Protein AF-A0A438C051-F1 (afdb_monomer_lite)

Sequence (349 aa):
MEGGKSNRKSSAISLQQFISTIAPLIDLEKAHSHSLSNLCNSGSLRNLDTAQKRGSTILNLKCVDAQTGLMGKTLLEFQSTKGDVLPAHKFGTHDVVVLKPNKADLGSPALGQGVVYRLKDSSITVAFDDIPEEGLNSPLRLEKVANEVTYRRMKDALVQLSKGVHKGPAADLIPVLFGERPPTVSKKDVTFTPFNSNLDRSQKDAISKALSSKNVFLLHGPPGTGKTTTVVEIILQEVKRGAKILACAASNIAVDNIVERLVPYRVKLVRLGHPARLLPQVLESALDAQVLRGDNTGLANDIRKEMKWIIIECYNNSIQSHLFGKHFTYQGLIYEPYVLRDVILELNS

pLDDT: mean 75.98, std 21.4, range [21.12, 96.56]

Secondary structure (DSSP, 8-state):
---------PPPPPHHHHHHHHHHHHHHHHHHHHHHHHTTTSSSTHHHHHHHHHTSEEEEEEEEEEEEEETTEEEEEEEESSSSSPPS----TT-EEEEEETT--TTSPPSEEEEEEEE-SSEEEEEESS--SSSTTS-EEEEE---HHHHHHHHHHHHHHHT---SSTHHHHHHHHTTSS---B-SS------S-TT--HHHHHHHHHHHHBSS-------TTS-HHHHHHHHHHHHHHTT---EEEESSHHHHHHHHHHHGGGT----B-S-GGGS-GGGGGGBHHHHHTTSS-HHHHHHHHHHHHHHHHHHHHHTTTTTS--------------------EEEE--

Radius of gyration: 25.51 Å; chains: 1; bounding box: 46×47×88 Å

Structure (mmCIF, N/CA/C/O backbone):
data_AF-A0A438C051-F1
#
_entry.id   AF-A0A438C051-F1
#
loop_
_atom_site.group_PDB
_atom_site.id
_atom_site.type_symbol
_atom_site.label_atom_id
_atom_site.label_alt_id
_atom_site.label_comp_id
_atom_site.label_asym_id
_atom_site.label_entity_id
_atom_site.label_seq_id
_atom_site.pdbx_PDB_ins_code
_atom_site.Cartn_x
_atom_site.Cartn_y
_atom_site.Cartn_z
_atom_site.occupancy
_atom_site.B_iso_or_equiv
_atom_site.auth_seq_id
_atom_site.auth_comp_id
_atom_site.auth_asym_id
_atom_site.auth_atom_id
_atom_site.pdbx_PDB_model_num
ATOM 1 N N . MET A 1 1 ? 17.683 25.589 44.808 1.00 34.72 1 MET A N 1
ATOM 2 C CA . MET A 1 1 ? 17.915 25.770 43.360 1.00 34.72 1 MET A CA 1
ATOM 3 C C . MET A 1 1 ? 16.922 24.889 42.624 1.00 34.72 1 MET A C 1
ATOM 5 O O . MET A 1 1 ? 17.201 23.728 42.356 1.00 34.72 1 MET A O 1
ATOM 9 N N . GLU A 1 2 ? 15.716 25.410 42.411 1.00 31.89 2 GLU A N 1
ATOM 10 C CA . GLU A 1 2 ? 14.671 24.735 41.644 1.00 31.89 2 GLU A CA 1
ATOM 11 C C . GLU A 1 2 ? 14.971 24.906 40.153 1.00 31.89 2 GLU A C 1
ATOM 13 O O . GLU A 1 2 ? 14.991 26.017 39.625 1.00 31.89 2 GLU A O 1
ATOM 18 N N . GLY A 1 3 ? 15.260 23.794 39.478 1.00 32.97 3 GLY A N 1
ATOM 19 C CA . GLY A 1 3 ? 15.427 23.755 38.032 1.00 32.97 3 GLY A CA 1
ATOM 20 C C . GLY A 1 3 ? 14.073 23.897 37.347 1.00 32.97 3 GLY A C 1
ATOM 21 O O . GLY A 1 3 ? 13.367 22.909 37.147 1.00 32.97 3 GLY A O 1
ATOM 22 N N . GLY A 1 4 ? 13.717 25.129 36.983 1.00 32.22 4 GLY A N 1
ATOM 23 C CA . GLY A 1 4 ? 12.565 25.424 36.142 1.00 32.22 4 GLY A CA 1
ATOM 24 C C . GLY A 1 4 ? 12.681 24.703 34.799 1.00 32.22 4 GLY A C 1
ATOM 25 O O . GLY A 1 4 ? 13.464 25.089 33.932 1.00 32.22 4 GLY A O 1
ATOM 26 N N . LYS A 1 5 ? 11.876 23.653 34.605 1.00 40.31 5 LYS A N 1
ATOM 27 C CA . LYS 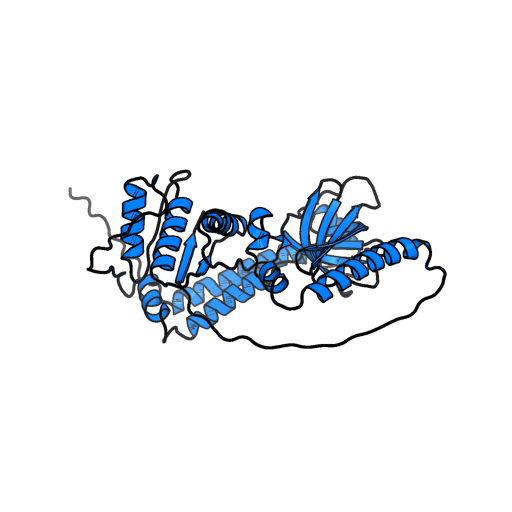A 1 5 ? 11.627 23.089 33.277 1.00 40.31 5 LYS A CA 1
ATOM 28 C C . LYS A 1 5 ? 10.883 24.144 32.464 1.00 40.31 5 LYS A C 1
ATOM 30 O O . LYS A 1 5 ? 9.683 24.342 32.638 1.00 40.31 5 LYS A O 1
ATOM 35 N N . SER A 1 6 ? 11.614 24.829 31.588 1.00 36.25 6 SER A N 1
ATOM 36 C CA . SER A 1 6 ? 11.059 25.662 30.524 1.00 36.25 6 SER A CA 1
ATOM 37 C C . SER A 1 6 ? 10.131 24.797 29.670 1.00 36.25 6 SER A C 1
ATOM 39 O O . SER A 1 6 ? 10.566 24.035 28.807 1.00 36.25 6 SER A O 1
ATOM 41 N N . ASN A 1 7 ? 8.835 24.872 29.958 1.00 40.25 7 ASN A N 1
ATOM 42 C CA . ASN A 1 7 ? 7.794 24.285 29.138 1.00 40.25 7 ASN A CA 1
ATOM 43 C C . ASN A 1 7 ? 7.680 25.169 27.890 1.00 40.25 7 ASN A C 1
ATOM 45 O O . ASN A 1 7 ? 6.898 26.121 27.865 1.00 40.25 7 ASN A O 1
ATOM 49 N N . ARG A 1 8 ? 8.529 24.927 26.880 1.00 42.81 8 ARG A N 1
ATOM 50 C CA . ARG A 1 8 ? 8.360 25.529 25.553 1.00 42.81 8 ARG A CA 1
ATOM 51 C C . ARG A 1 8 ? 7.013 25.046 25.021 1.00 42.81 8 ARG A C 1
ATOM 53 O O . ARG A 1 8 ? 6.928 23.974 24.433 1.00 42.81 8 ARG A O 1
ATOM 60 N N . LYS A 1 9 ? 5.955 25.830 25.242 1.00 45.97 9 LYS A N 1
ATOM 61 C CA . LYS A 1 9 ? 4.715 25.725 24.474 1.00 45.97 9 LYS A CA 1
ATOM 62 C C . LYS A 1 9 ? 5.109 25.960 23.018 1.00 45.97 9 LYS A C 1
ATOM 64 O O . LYS A 1 9 ? 5.273 27.108 22.617 1.00 45.97 9 LYS A O 1
ATOM 69 N N . SER A 1 10 ? 5.334 24.898 22.244 1.00 53.09 10 SER A N 1
ATOM 70 C CA . SER A 1 10 ? 5.363 25.041 20.793 1.00 53.09 10 SER A CA 1
ATOM 71 C C . SER A 1 10 ? 4.003 25.604 20.408 1.00 53.09 10 SER A C 1
ATOM 73 O O . SER A 1 10 ? 2.979 24.983 20.697 1.00 53.09 10 SER A O 1
ATOM 75 N N . SER A 1 11 ? 3.981 26.804 19.840 1.00 60.81 11 SER A N 1
ATOM 76 C CA . SER A 1 11 ? 2.777 27.365 19.237 1.00 60.81 11 SER A CA 1
ATOM 77 C C . SER A 1 11 ? 2.197 26.322 18.282 1.00 60.81 11 SER A C 1
ATOM 79 O O . SER A 1 11 ? 2.905 25.875 17.377 1.00 60.81 11 SER A O 1
ATOM 81 N N . ALA A 1 12 ? 0.957 25.896 18.521 1.00 73.25 12 ALA A N 1
ATOM 82 C CA . ALA A 1 12 ? 0.248 24.988 17.632 1.00 73.25 12 ALA A CA 1
ATOM 83 C C . ALA A 1 12 ? 0.282 25.556 16.204 1.00 73.25 12 ALA A C 1
ATOM 85 O O . ALA A 1 12 ? -0.088 26.711 15.986 1.00 73.25 12 ALA A O 1
ATOM 86 N N . ILE A 1 13 ? 0.796 24.775 15.250 1.00 85.00 13 ILE A N 1
ATOM 87 C CA . ILE A 1 13 ? 0.805 25.169 13.842 1.00 85.00 13 ILE A CA 1
ATOM 88 C C . ILE A 1 13 ? -0.642 25.185 13.351 1.00 85.00 13 ILE A C 1
ATOM 90 O O . ILE A 1 13 ? -1.369 24.213 13.540 1.00 85.00 13 ILE A O 1
ATOM 94 N N . SER A 1 14 ? -1.080 26.286 12.743 1.00 87.88 14 SER A N 1
ATOM 95 C CA . SER A 1 14 ? -2.421 26.318 12.156 1.00 87.88 14 SER A CA 1
ATOM 96 C C . SER A 1 14 ? -2.481 25.411 10.929 1.00 87.88 14 SER A C 1
ATOM 98 O O . SER A 1 14 ? -1.473 25.186 10.252 1.00 87.88 14 SER A O 1
ATOM 100 N N . LEU A 1 15 ? -3.679 24.940 10.583 1.00 86.31 15 LEU A N 1
ATOM 101 C CA . LEU A 1 15 ? -3.868 24.121 9.389 1.00 86.31 15 LEU A CA 1
ATOM 102 C C . LEU A 1 15 ? -3.351 24.815 8.111 1.00 86.31 15 LEU A C 1
ATOM 104 O O . LEU A 1 15 ? -2.688 24.201 7.278 1.00 86.31 15 LEU A O 1
ATOM 108 N N . GLN A 1 16 ? -3.616 26.117 7.983 1.00 87.50 16 GLN A N 1
ATOM 109 C CA . GLN A 1 16 ? -3.143 26.948 6.871 1.00 87.50 16 GLN A CA 1
ATOM 110 C C . GLN A 1 16 ? -1.609 26.991 6.809 1.00 87.50 16 GLN A C 1
ATOM 112 O O . GLN A 1 16 ? -1.029 26.823 5.737 1.00 87.50 16 GLN A O 1
ATOM 117 N N . GLN A 1 17 ? -0.953 27.163 7.960 1.00 90.44 17 GLN A N 1
ATOM 118 C CA . GLN A 1 17 ? 0.506 27.209 8.051 1.00 90.44 17 GLN A CA 1
ATOM 119 C C . GLN A 1 17 ? 1.142 25.844 7.756 1.00 90.44 17 GLN A C 1
ATOM 121 O O . GLN A 1 17 ? 2.199 25.772 7.130 1.00 90.44 17 GLN A O 1
ATOM 126 N N . PHE A 1 18 ? 0.495 24.751 8.159 1.00 91.88 18 PHE A N 1
ATOM 127 C CA . PHE A 1 18 ? 0.931 23.404 7.803 1.00 91.88 18 PHE A CA 1
ATOM 128 C C . PHE A 1 18 ? 0.886 23.190 6.288 1.00 91.88 18 PHE A C 1
ATOM 130 O O . PHE A 1 18 ? 1.882 22.784 5.697 1.00 91.88 18 PHE A O 1
ATOM 137 N N . ILE A 1 19 ? -0.229 23.531 5.637 1.00 90.38 19 ILE A N 1
ATOM 138 C CA . ILE A 1 19 ? -0.383 23.362 4.185 1.00 90.38 19 ILE A CA 1
ATOM 139 C C . ILE A 1 19 ? 0.641 24.208 3.418 1.00 90.38 19 ILE A C 1
ATOM 141 O O . ILE A 1 19 ? 1.283 23.690 2.503 1.00 90.38 19 ILE A O 1
ATOM 145 N N . SER A 1 20 ? 0.837 25.475 3.803 1.00 91.88 20 SER A N 1
ATOM 146 C CA . SER A 1 20 ? 1.807 26.362 3.145 1.00 91.88 20 SER A CA 1
ATOM 147 C C . SER A 1 20 ? 3.257 25.905 3.318 1.00 91.88 20 SER A C 1
ATOM 149 O O . SER A 1 20 ? 4.087 26.189 2.459 1.00 91.88 20 SER A O 1
ATOM 151 N N . THR A 1 21 ? 3.553 25.157 4.385 1.00 93.50 21 THR A N 1
ATOM 152 C CA . THR A 1 21 ? 4.878 24.576 4.634 1.00 93.50 21 THR A CA 1
ATOM 153 C C . THR A 1 21 ? 5.072 23.256 3.885 1.00 93.50 21 THR A C 1
ATOM 155 O O . THR A 1 21 ? 6.112 23.050 3.270 1.00 93.50 21 THR A O 1
ATOM 158 N N . ILE A 1 22 ? 4.088 22.350 3.903 1.00 94.38 22 ILE A N 1
ATOM 159 C CA . ILE A 1 22 ? 4.241 20.998 3.342 1.00 94.38 22 ILE A CA 1
ATOM 160 C C . ILE A 1 22 ? 4.105 20.972 1.815 1.00 94.38 22 ILE A C 1
ATOM 162 O O . ILE A 1 22 ? 4.835 20.232 1.155 1.00 94.38 22 ILE A O 1
ATOM 166 N N . ALA A 1 23 ? 3.217 21.778 1.226 1.00 92.31 23 ALA A N 1
ATOM 167 C CA . ALA A 1 23 ? 3.030 21.810 -0.226 1.00 92.31 23 ALA A CA 1
ATOM 168 C C . ALA A 1 23 ? 4.333 22.062 -1.023 1.00 92.31 23 ALA A C 1
ATOM 170 O O . ALA A 1 23 ? 4.615 21.270 -1.927 1.00 92.31 23 ALA A O 1
ATOM 171 N N . PRO A 1 24 ? 5.165 23.078 -0.699 1.00 94.00 24 PRO A N 1
ATOM 172 C CA . PRO A 1 24 ? 6.426 23.290 -1.409 1.00 94.00 24 PRO A CA 1
ATOM 173 C C . PRO A 1 24 ? 7.455 22.185 -1.137 1.00 94.00 24 PRO A C 1
ATOM 175 O O . PRO A 1 24 ? 8.246 21.870 -2.020 1.00 94.00 24 PRO A O 1
ATOM 178 N N . LEU A 1 25 ? 7.438 21.546 0.039 1.00 94.94 25 LEU A N 1
ATOM 179 C CA . LEU A 1 25 ? 8.331 20.415 0.329 1.00 94.94 25 LEU A CA 1
ATOM 180 C C . LEU A 1 25 ? 8.012 19.202 -0.554 1.00 94.94 25 LEU A C 1
ATOM 182 O O . LEU A 1 25 ? 8.924 18.561 -1.068 1.00 94.94 25 LEU A O 1
ATOM 186 N N . ILE A 1 26 ? 6.726 18.931 -0.799 1.00 92.00 26 ILE A N 1
ATOM 187 C CA . ILE A 1 26 ? 6.292 17.901 -1.754 1.00 92.00 26 ILE A CA 1
ATOM 188 C C . ILE A 1 26 ? 6.788 18.233 -3.166 1.00 92.00 26 ILE A C 1
ATOM 190 O O . ILE A 1 26 ? 7.198 17.327 -3.890 1.00 92.00 26 ILE A O 1
ATOM 194 N N . ASP A 1 27 ? 6.769 19.508 -3.562 1.00 89.38 27 ASP A N 1
ATOM 195 C CA . ASP A 1 27 ? 7.285 19.940 -4.865 1.00 89.38 27 ASP A CA 1
ATOM 196 C C . ASP A 1 27 ? 8.796 19.790 -4.989 1.00 89.38 27 ASP A C 1
ATOM 198 O O . ASP A 1 27 ? 9.270 19.335 -6.029 1.00 89.38 27 ASP A O 1
ATOM 202 N N . LEU A 1 28 ? 9.546 20.113 -3.936 1.00 90.31 28 LEU A N 1
ATOM 203 C CA . LEU A 1 28 ? 10.990 19.901 -3.903 1.00 90.31 28 LEU A CA 1
ATOM 204 C C . LEU A 1 28 ? 11.333 18.412 -4.007 1.00 90.31 28 LEU A C 1
ATOM 206 O O . LEU A 1 28 ? 12.174 18.039 -4.822 1.00 90.31 28 LEU A O 1
ATOM 210 N N . GLU A 1 29 ? 10.635 17.552 -3.265 1.00 88.69 29 GLU A N 1
ATOM 211 C CA . GLU A 1 29 ? 10.834 16.100 -3.317 1.00 88.69 29 GLU A CA 1
ATOM 212 C C . GLU A 1 29 ? 10.436 15.518 -4.685 1.00 88.69 29 GLU A C 1
ATOM 214 O O . GLU A 1 29 ? 11.134 14.669 -5.251 1.00 88.69 29 GLU A O 1
ATOM 219 N N . LYS A 1 30 ? 9.337 16.020 -5.265 1.00 85.38 30 LYS A N 1
ATOM 220 C CA . LYS A 1 30 ? 8.894 15.671 -6.618 1.00 85.38 30 LYS A CA 1
ATOM 221 C C . LYS A 1 30 ? 9.939 16.089 -7.652 1.00 85.38 30 LYS A C 1
ATOM 223 O O . LYS A 1 30 ? 10.295 15.286 -8.510 1.00 85.38 30 LYS A O 1
ATOM 228 N N . ALA A 1 31 ? 10.439 17.322 -7.586 1.00 82.62 31 ALA A N 1
ATOM 229 C CA . ALA A 1 31 ? 11.464 17.834 -8.490 1.00 82.62 31 ALA A CA 1
ATOM 230 C C . ALA A 1 31 ? 12.780 17.066 -8.338 1.00 82.62 31 ALA A C 1
ATOM 232 O O . ALA A 1 31 ? 13.419 16.756 -9.342 1.00 82.62 31 ALA A O 1
ATOM 233 N N . HIS A 1 32 ? 13.149 16.683 -7.115 1.00 80.31 32 HIS A N 1
ATOM 234 C CA . HIS A 1 32 ? 14.315 15.848 -6.859 1.00 80.31 32 HIS A CA 1
ATOM 235 C C . HIS A 1 32 ? 14.157 14.462 -7.499 1.00 80.31 32 HIS A C 1
ATOM 237 O O . HIS A 1 32 ? 14.993 14.067 -8.315 1.00 80.31 32 HIS A O 1
ATOM 243 N N . SER A 1 33 ? 13.041 13.771 -7.244 1.00 74.00 33 SER A N 1
ATOM 244 C CA . SER A 1 33 ? 12.732 12.467 -7.848 1.00 74.00 33 SER A CA 1
ATOM 245 C C . SER A 1 33 ? 12.639 12.531 -9.371 1.00 74.00 33 SER A C 1
ATOM 247 O O . SER A 1 33 ? 13.148 11.650 -10.068 1.00 74.00 33 SER A O 1
ATOM 249 N N . HIS A 1 34 ? 12.064 13.610 -9.908 1.00 70.81 34 HIS A N 1
ATOM 250 C CA . HIS A 1 34 ? 12.077 13.858 -11.339 1.00 70.81 34 HIS A CA 1
ATOM 251 C C . HIS A 1 34 ? 13.467 14.108 -11.863 1.00 70.81 34 HIS A C 1
ATOM 253 O O . HIS A 1 34 ? 13.780 13.543 -12.893 1.00 70.81 34 HIS A O 1
ATOM 259 N N . SER A 1 35 ? 14.306 14.900 -11.203 1.00 64.94 35 SER A N 1
ATOM 260 C CA . SER A 1 35 ? 15.667 15.150 -11.671 1.00 64.94 35 SER A CA 1
ATOM 261 C C . SER A 1 35 ? 16.477 13.852 -11.706 1.00 64.94 35 SER A C 1
ATOM 263 O O . SER A 1 35 ? 17.113 13.574 -12.715 1.00 64.94 35 SER A O 1
ATOM 265 N N . LEU A 1 36 ? 16.336 12.972 -10.710 1.00 61.53 36 LEU A N 1
ATOM 266 C CA . LEU A 1 36 ? 16.919 11.627 -10.742 1.00 61.53 36 LEU A CA 1
ATOM 267 C C . LEU A 1 36 ? 16.422 10.800 -11.943 1.00 61.53 36 LEU A C 1
ATOM 269 O O . LEU A 1 36 ? 17.213 10.082 -12.557 1.00 61.53 36 LEU A O 1
ATOM 273 N N . SER A 1 37 ? 15.148 10.938 -12.327 1.00 60.25 37 SER A N 1
ATOM 274 C CA . SER A 1 37 ? 14.594 10.279 -13.522 1.00 60.25 37 SER A CA 1
ATOM 275 C C . SER A 1 37 ? 14.918 10.986 -14.857 1.00 60.25 37 SER A C 1
ATOM 277 O O . SER A 1 37 ? 15.164 10.321 -15.855 1.00 60.25 37 SER A O 1
ATOM 279 N N . ASN A 1 38 ? 14.996 12.322 -14.886 1.00 52.84 38 ASN A N 1
ATOM 280 C CA . ASN A 1 38 ? 15.058 13.180 -16.077 1.00 52.84 38 ASN A CA 1
ATOM 281 C C . ASN A 1 38 ? 16.478 13.625 -16.434 1.00 52.84 38 ASN A C 1
ATOM 283 O O . ASN A 1 38 ? 16.734 13.884 -17.606 1.00 52.84 38 ASN A O 1
ATOM 287 N N . LEU A 1 39 ? 17.441 13.615 -15.501 1.00 48.84 39 LEU A N 1
ATOM 288 C CA . LEU A 1 39 ? 18.870 13.648 -15.854 1.00 48.84 39 LEU A CA 1
ATOM 289 C C . LEU A 1 39 ? 19.270 12.443 -16.728 1.00 48.84 39 LEU A C 1
ATOM 291 O O . LEU A 1 39 ? 20.387 12.410 -17.246 1.00 48.84 39 LEU A O 1
ATOM 295 N N . CYS A 1 40 ? 18.386 11.452 -16.886 1.00 44.53 40 CYS A N 1
ATOM 296 C CA . CYS A 1 40 ? 18.514 10.356 -17.842 1.00 44.53 40 CYS A CA 1
ATOM 297 C C . CYS A 1 40 ? 17.851 10.654 -19.206 1.00 44.53 40 CYS A C 1
ATOM 299 O O . CYS A 1 40 ? 18.174 9.978 -20.176 1.00 44.53 40 CYS A O 1
ATOM 301 N N . ASN A 1 41 ? 16.993 11.682 -19.303 1.00 46.84 41 ASN A N 1
ATOM 302 C CA . ASN A 1 41 ? 16.160 11.979 -20.475 1.00 46.84 41 ASN A CA 1
ATOM 303 C C . ASN A 1 41 ? 16.566 13.226 -21.289 1.00 46.84 41 ASN A C 1
ATOM 305 O O . ASN A 1 41 ? 16.010 13.459 -22.361 1.00 46.84 41 ASN A O 1
ATOM 309 N N . SER A 1 42 ? 17.546 14.026 -20.855 1.00 41.47 42 SER A N 1
ATOM 310 C CA . SER A 1 42 ? 17.995 15.205 -21.615 1.00 41.47 42 SER A CA 1
ATOM 311 C C . SER A 1 42 ? 19.229 14.920 -22.494 1.00 41.47 42 SER A C 1
ATOM 313 O O . SER A 1 42 ? 20.358 15.170 -22.074 1.00 41.47 42 SER A O 1
ATOM 315 N N . GLY A 1 43 ? 19.018 14.409 -23.721 1.00 43.09 43 GLY A N 1
ATOM 316 C CA . GLY A 1 43 ? 19.927 14.624 -24.872 1.00 43.09 43 GLY A CA 1
ATOM 317 C C . GLY A 1 43 ? 20.580 13.407 -25.572 1.00 43.09 43 GLY A C 1
ATOM 318 O O . GLY A 1 43 ? 21.626 12.944 -25.152 1.00 43.09 43 GLY A O 1
ATOM 319 N N . SER A 1 44 ? 20.083 13.015 -26.756 1.00 47.41 44 SER A N 1
ATOM 320 C CA . SER A 1 44 ? 20.750 12.132 -27.754 1.00 47.41 44 SER A CA 1
ATOM 321 C C . SER A 1 44 ? 21.031 10.661 -27.359 1.00 47.41 44 SER A C 1
ATOM 323 O O . SER A 1 44 ? 21.149 10.310 -26.193 1.00 47.41 44 SER A O 1
ATOM 325 N N . LEU A 1 45 ? 21.182 9.774 -28.357 1.00 48.19 45 LEU A N 1
ATOM 326 C CA . LEU A 1 45 ? 21.491 8.332 -28.238 1.00 48.19 45 LEU A CA 1
ATOM 327 C C . LEU A 1 45 ? 22.705 8.014 -27.336 1.00 48.19 45 LEU A C 1
ATOM 329 O O . LEU A 1 45 ? 22.744 6.950 -26.723 1.00 48.19 45 LEU A O 1
ATOM 333 N N . ARG A 1 46 ? 23.652 8.953 -27.174 1.00 50.31 46 ARG A N 1
ATOM 334 C CA . ARG A 1 46 ? 24.781 8.854 -26.218 1.00 50.31 46 ARG A CA 1
ATOM 335 C C . ARG A 1 46 ? 24.334 8.795 -24.743 1.00 50.31 46 ARG A C 1
ATOM 337 O O . ARG A 1 46 ? 25.105 8.374 -23.876 1.00 50.31 46 ARG A O 1
ATOM 344 N N . ASN A 1 47 ? 23.086 9.162 -24.449 1.00 61.44 47 ASN A N 1
ATOM 345 C CA . ASN A 1 47 ? 22.520 9.125 -23.105 1.00 61.44 47 ASN A CA 1
ATOM 346 C C . ASN A 1 47 ? 21.913 7.781 -22.709 1.00 61.44 47 ASN A C 1
ATOM 348 O O . ASN A 1 47 ? 21.808 7.541 -21.512 1.00 61.44 47 ASN A O 1
ATOM 352 N N . LEU A 1 48 ? 21.564 6.885 -23.639 1.00 71.19 48 LEU A N 1
ATOM 353 C CA . LEU A 1 48 ? 20.984 5.583 -23.277 1.00 71.19 48 LEU A CA 1
ATOM 354 C C . LEU A 1 48 ? 22.025 4.659 -22.638 1.00 71.19 48 LEU A C 1
ATOM 356 O O . LEU A 1 48 ? 21.760 4.060 -21.599 1.00 71.19 48 LEU A O 1
ATOM 360 N N . ASP A 1 49 ? 23.243 4.612 -23.184 1.00 74.75 49 ASP A N 1
ATOM 361 C CA . ASP A 1 49 ? 24.364 3.906 -22.550 1.00 74.75 49 ASP A CA 1
ATOM 362 C C . ASP A 1 49 ? 24.729 4.527 -21.195 1.00 74.75 49 ASP A C 1
ATOM 364 O O . ASP A 1 49 ? 25.088 3.825 -20.249 1.00 74.75 49 ASP A O 1
ATOM 368 N N . THR A 1 50 ? 24.599 5.851 -21.070 1.00 75.75 50 THR A N 1
ATOM 369 C CA . THR A 1 50 ? 24.820 6.567 -19.806 1.00 75.75 50 THR A CA 1
ATOM 370 C C . THR A 1 50 ? 23.721 6.257 -18.783 1.00 75.75 50 THR A C 1
ATOM 372 O O . THR A 1 50 ? 24.021 6.034 -17.611 1.00 75.75 50 THR A O 1
ATOM 375 N N . ALA A 1 51 ? 22.460 6.181 -19.210 1.00 74.00 51 ALA A N 1
ATOM 376 C CA . ALA A 1 51 ? 21.321 5.788 -18.384 1.00 74.00 51 ALA A CA 1
ATOM 377 C C . ALA A 1 51 ? 21.424 4.319 -17.945 1.00 74.00 51 ALA A C 1
ATOM 379 O O . ALA A 1 51 ? 21.176 4.005 -16.779 1.00 74.00 51 ALA A O 1
ATOM 380 N N . GLN A 1 52 ? 21.911 3.437 -18.824 1.00 82.25 52 GLN A N 1
ATOM 381 C CA . GLN A 1 52 ? 22.226 2.055 -18.470 1.00 82.25 52 GLN A CA 1
ATOM 382 C C . GLN A 1 52 ? 23.361 1.976 -17.446 1.00 82.25 52 GLN A C 1
ATOM 384 O O . GLN A 1 52 ? 23.211 1.305 -16.432 1.00 82.25 52 GLN A O 1
ATOM 389 N N . LYS A 1 53 ? 24.458 2.727 -17.624 1.00 81.25 53 LYS A N 1
ATOM 390 C CA . LYS A 1 53 ? 25.545 2.803 -16.624 1.00 81.25 53 LYS A CA 1
ATOM 391 C C . LYS A 1 53 ? 25.074 3.336 -15.268 1.00 81.25 53 LYS A C 1
ATOM 393 O O . LYS A 1 53 ? 25.617 2.960 -14.234 1.00 81.25 53 LYS A O 1
ATOM 398 N N . ARG A 1 54 ? 24.070 4.216 -15.255 1.00 78.44 54 ARG A N 1
ATOM 399 C CA . ARG A 1 54 ? 23.434 4.722 -14.026 1.00 78.44 54 ARG A CA 1
ATOM 400 C C . ARG A 1 54 ? 22.422 3.742 -13.426 1.00 78.44 54 ARG A C 1
ATOM 402 O O . ARG A 1 54 ? 22.047 3.914 -12.264 1.00 78.44 54 ARG A O 1
ATOM 409 N N . GLY A 1 55 ? 22.005 2.739 -14.197 1.00 82.25 55 GLY A N 1
ATOM 410 C CA . GLY A 1 55 ? 21.089 1.676 -13.808 1.00 82.25 55 GLY A CA 1
ATOM 411 C C . GLY A 1 55 ? 19.603 2.033 -13.878 1.00 82.25 55 GLY A C 1
ATOM 412 O O . GLY A 1 55 ? 18.796 1.311 -13.299 1.00 82.25 55 GLY A O 1
ATOM 413 N N . SER A 1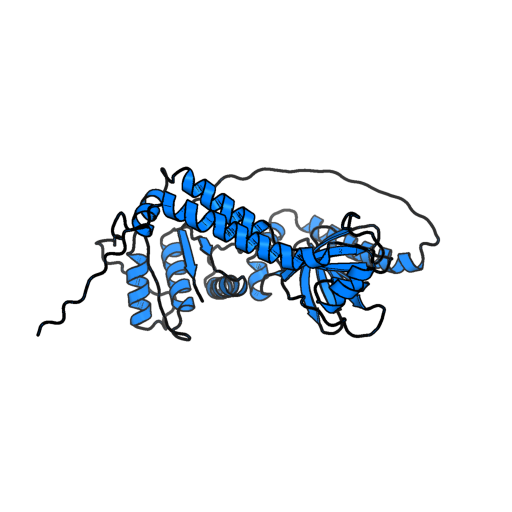 56 ? 19.225 3.129 -14.541 1.00 82.81 56 SER A N 1
ATOM 414 C CA . SER A 1 56 ? 17.822 3.546 -14.728 1.00 82.81 56 SER A CA 1
ATOM 415 C C . SER A 1 56 ? 17.188 2.996 -16.010 1.00 82.81 56 SER A C 1
ATOM 417 O O . SER A 1 56 ? 15.971 3.080 -16.185 1.00 82.81 56 SER A O 1
ATOM 419 N N . THR A 1 57 ? 17.999 2.411 -16.891 1.00 88.38 57 THR A N 1
ATOM 420 C CA . THR A 1 57 ? 17.560 1.808 -18.151 1.00 88.38 57 THR A CA 1
ATOM 421 C C . THR A 1 57 ? 18.249 0.467 -18.357 1.00 88.38 57 THR A C 1
ATOM 423 O O . THR A 1 57 ? 19.432 0.331 -18.059 1.00 88.38 57 THR A O 1
ATOM 426 N N . ILE A 1 58 ? 17.529 -0.514 -18.894 1.00 90.75 58 ILE A N 1
ATOM 427 C CA . ILE A 1 58 ? 18.105 -1.781 -19.353 1.00 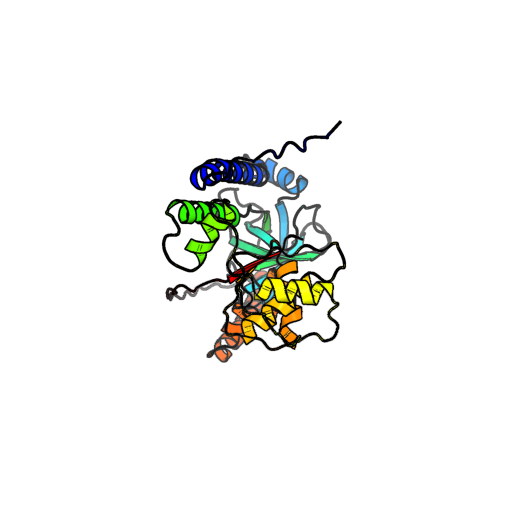90.75 58 ILE A CA 1
ATOM 428 C C . ILE A 1 58 ? 17.845 -1.886 -20.853 1.00 90.75 58 ILE A C 1
ATOM 430 O O . ILE A 1 58 ? 16.691 -1.872 -21.282 1.00 90.75 58 ILE A O 1
ATOM 434 N N . LEU A 1 59 ? 18.918 -1.944 -21.643 1.00 91.12 59 LEU A N 1
ATOM 435 C CA . LEU A 1 59 ? 18.867 -2.011 -23.103 1.00 91.12 59 LEU A CA 1
ATOM 436 C C . LEU A 1 59 ? 19.014 -3.450 -23.597 1.00 91.12 59 LEU A C 1
ATOM 438 O O . LEU A 1 59 ? 19.565 -4.306 -22.908 1.00 91.12 59 LEU A O 1
ATOM 442 N N . ASN A 1 60 ? 18.656 -3.664 -24.863 1.00 91.50 60 ASN A N 1
ATOM 443 C CA . ASN A 1 60 ? 18.842 -4.926 -25.582 1.00 91.50 60 ASN A CA 1
ATOM 444 C C . ASN A 1 60 ? 18.190 -6.107 -24.850 1.00 91.50 60 ASN A C 1
ATOM 446 O O . ASN A 1 60 ? 18.825 -7.125 -24.587 1.00 91.50 60 ASN A O 1
ATOM 450 N N . LEU A 1 61 ? 16.923 -5.939 -24.491 1.00 92.94 61 LEU A N 1
ATOM 451 C CA . LEU A 1 61 ? 16.102 -6.986 -23.909 1.00 92.94 61 LEU A CA 1
ATOM 452 C C . LEU A 1 61 ? 15.338 -7.738 -24.998 1.00 92.94 61 LEU A C 1
ATOM 454 O O . LEU A 1 61 ? 14.917 -7.149 -25.991 1.00 92.94 61 LEU A O 1
ATOM 458 N N . LYS A 1 62 ? 15.118 -9.031 -24.787 1.00 91.69 62 LYS A N 1
ATOM 459 C CA . LYS A 1 62 ? 14.136 -9.840 -25.514 1.00 91.69 62 LYS A CA 1
ATOM 460 C C . LYS A 1 62 ? 13.080 -10.325 -24.532 1.00 91.69 62 LYS A C 1
ATOM 462 O O . LYS A 1 62 ? 13.427 -10.712 -23.417 1.00 91.69 62 LYS A O 1
ATOM 467 N N . CYS A 1 63 ? 11.813 -10.291 -24.931 1.00 89.81 63 CYS A N 1
ATOM 468 C CA . CYS A 1 63 ? 10.765 -11.014 -24.213 1.00 89.81 63 CYS A CA 1
ATOM 469 C C . CYS A 1 63 ? 11.018 -12.509 -24.427 1.00 89.81 63 CYS A C 1
ATOM 471 O O . CYS A 1 63 ? 11.270 -12.887 -25.560 1.00 89.81 63 CYS A O 1
ATOM 473 N N . VAL A 1 64 ? 11.025 -13.330 -23.379 1.00 89.00 64 VAL A N 1
ATOM 474 C CA . VAL A 1 64 ? 11.286 -14.783 -23.473 1.00 89.00 64 VAL A CA 1
ATOM 475 C C . VAL A 1 64 ? 10.127 -15.636 -22.987 1.00 89.00 64 VAL A C 1
ATOM 477 O O . VAL A 1 64 ? 10.029 -16.798 -23.366 1.00 89.00 64 VAL A O 1
ATOM 480 N N . ASP A 1 65 ? 9.267 -15.066 -22.149 1.00 84.56 65 ASP A N 1
ATOM 481 C CA . ASP A 1 65 ? 8.071 -15.723 -21.644 1.00 84.56 65 ASP A CA 1
ATOM 482 C C . ASP A 1 65 ? 6.977 -14.681 -21.420 1.00 84.56 65 ASP A C 1
ATOM 484 O O . ASP A 1 65 ? 7.252 -13.514 -21.117 1.00 84.56 65 ASP A O 1
ATOM 488 N N . ALA A 1 66 ? 5.735 -15.117 -21.572 1.00 83.81 66 ALA A N 1
ATOM 489 C CA . ALA A 1 66 ? 4.553 -14.310 -21.363 1.00 83.81 66 ALA A CA 1
ATOM 490 C C . ALA A 1 66 ? 3.476 -15.155 -20.683 1.00 83.81 66 ALA A C 1
ATOM 492 O O . ALA A 1 66 ? 2.964 -16.134 -21.228 1.00 83.81 66 ALA A O 1
ATOM 493 N N . GLN A 1 67 ? 3.116 -14.765 -19.465 1.00 79.12 67 GLN A N 1
ATOM 494 C CA . GLN A 1 67 ? 2.143 -15.472 -18.647 1.00 79.12 67 GLN A CA 1
ATOM 495 C C . GLN A 1 67 ? 0.956 -14.565 -18.353 1.00 79.12 67 GLN A C 1
ATOM 497 O O . GLN A 1 67 ? 1.069 -13.566 -17.641 1.00 79.12 67 GLN A O 1
ATOM 502 N N . THR A 1 68 ? -0.216 -14.944 -18.847 1.00 71.75 68 THR A N 1
ATOM 503 C CA . THR A 1 68 ? -1.484 -14.395 -18.371 1.00 71.75 68 THR A CA 1
ATOM 504 C C . THR A 1 68 ? -1.842 -15.100 -17.062 1.00 71.75 68 THR A C 1
ATOM 506 O O . THR A 1 68 ? -1.808 -16.329 -16.975 1.00 71.75 68 THR A O 1
ATOM 509 N N . GLY A 1 69 ? -2.144 -14.350 -15.999 1.00 63.94 69 GLY A N 1
ATOM 510 C CA . GLY A 1 69 ? -2.556 -15.009 -14.752 1.00 63.94 69 GLY A CA 1
ATOM 511 C C . GLY A 1 69 ? -2.515 -14.182 -13.480 1.00 63.94 69 GLY A C 1
ATOM 512 O O . GLY A 1 69 ? -3.120 -14.587 -12.489 1.00 63.94 69 GLY A O 1
ATOM 513 N N . LEU A 1 70 ? -1.874 -13.012 -13.477 1.00 67.31 70 LEU A N 1
ATOM 514 C CA . LEU A 1 70 ? -1.824 -12.189 -12.273 1.00 67.31 70 LEU A CA 1
ATOM 515 C C . LEU A 1 70 ? -3.068 -11.295 -12.172 1.00 67.31 70 LEU A C 1
ATOM 517 O O . LEU A 1 70 ? -3.003 -10.080 -12.326 1.00 67.31 70 LEU A O 1
ATOM 521 N N . MET A 1 71 ? -4.213 -11.934 -11.933 1.00 71.31 71 MET A N 1
ATOM 522 C CA . MET A 1 71 ? -5.521 -11.294 -11.766 1.00 71.31 71 MET A CA 1
ATOM 523 C C . MET A 1 71 ? -5.929 -10.397 -12.946 1.00 71.31 71 MET A C 1
ATOM 525 O O . MET A 1 71 ? -6.361 -9.264 -12.772 1.00 71.31 71 MET A O 1
ATOM 529 N N . GLY A 1 72 ? -5.787 -10.920 -14.167 1.00 69.50 72 GLY A N 1
ATOM 530 C CA . GLY A 1 72 ? -6.100 -10.196 -15.406 1.00 69.50 72 GLY A CA 1
ATOM 531 C C . GLY A 1 72 ? -4.918 -9.444 -16.013 1.00 69.50 72 GLY A C 1
ATOM 532 O O . GLY A 1 72 ? -5.025 -9.008 -17.147 1.00 69.50 72 GLY A O 1
ATOM 533 N N . LYS A 1 73 ? -3.783 -9.366 -15.310 1.00 78.88 73 LYS A N 1
ATOM 534 C CA . LYS A 1 73 ? -2.546 -8.774 -15.829 1.00 78.88 73 LYS A CA 1
ATOM 535 C C . LYS A 1 73 ? -1.678 -9.806 -16.536 1.00 78.88 73 LYS A C 1
ATOM 537 O O . LYS A 1 73 ? -1.680 -10.993 -16.169 1.00 78.88 73 LYS A O 1
ATOM 542 N N . THR A 1 74 ? -0.880 -9.326 -17.483 1.00 83.69 74 THR A N 1
ATOM 543 C CA . THR A 1 74 ? 0.104 -10.141 -18.198 1.00 83.69 74 THR A CA 1
ATOM 544 C C . THR A 1 74 ? 1.496 -9.915 -17.634 1.00 83.69 74 THR A C 1
ATOM 546 O O . THR A 1 74 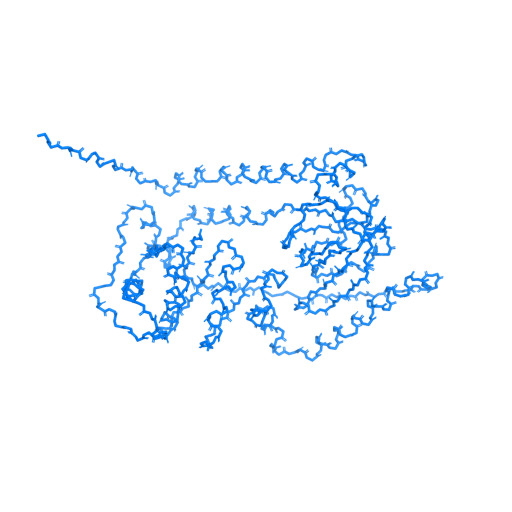? 1.955 -8.784 -17.499 1.00 83.69 74 THR A O 1
ATOM 549 N N . LEU A 1 7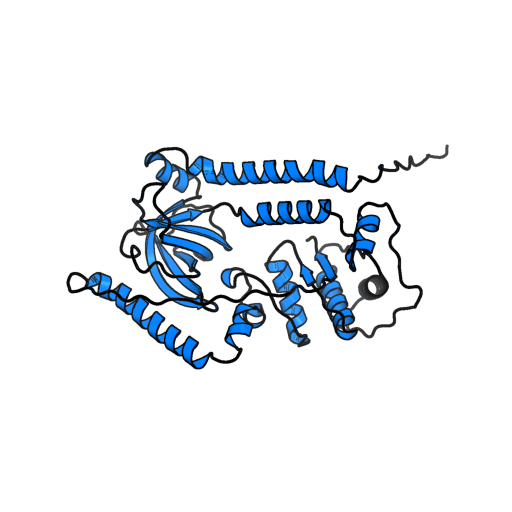5 ? 2.177 -11.006 -17.306 1.00 88.19 75 LEU A N 1
ATOM 550 C CA . LEU A 1 75 ? 3.571 -11.016 -16.895 1.00 88.19 75 LEU A CA 1
ATOM 551 C C . LEU A 1 75 ? 4.448 -11.290 -18.111 1.00 88.19 75 LEU A C 1
ATOM 553 O O . LEU A 1 75 ? 4.371 -12.376 -18.673 1.00 88.19 75 LEU A O 1
ATOM 557 N N . LEU A 1 76 ? 5.290 -10.334 -18.487 1.00 90.62 76 LEU A N 1
ATOM 558 C CA . LEU A 1 76 ? 6.304 -10.516 -19.524 1.00 90.62 76 LEU A CA 1
ATOM 559 C C . LEU A 1 76 ? 7.673 -10.678 -18.857 1.00 90.62 76 LEU A C 1
ATOM 561 O O . LEU A 1 76 ? 8.075 -9.825 -18.060 1.00 90.62 76 LEU A O 1
ATOM 565 N N . GLU A 1 77 ? 8.374 -11.774 -19.145 1.00 92.25 77 GLU A N 1
ATOM 566 C CA . GLU A 1 77 ? 9.749 -12.011 -18.697 1.00 92.25 77 GLU A CA 1
ATOM 567 C C . GLU A 1 77 ? 10.724 -11.570 -19.785 1.00 92.25 77 GLU A C 1
ATOM 569 O O . GLU A 1 77 ? 10.642 -12.007 -20.931 1.00 92.25 77 GLU A O 1
ATOM 574 N N . PHE A 1 78 ? 11.668 -10.709 -19.412 1.00 93.75 78 PHE A N 1
ATOM 575 C CA . PHE A 1 78 ? 12.687 -10.184 -20.305 1.00 93.75 78 PHE A CA 1
ATOM 576 C C . PHE A 1 78 ? 14.076 -10.663 -19.897 1.00 93.75 78 PHE A C 1
ATOM 578 O O . PHE A 1 78 ? 14.412 -10.681 -18.711 1.00 93.75 78 PHE A O 1
ATOM 585 N N . GLN A 1 79 ? 14.899 -10.988 -20.890 1.00 94.56 79 GLN A N 1
ATOM 586 C CA . GLN A 1 79 ? 16.308 -11.353 -20.728 1.00 94.56 79 GLN A CA 1
ATOM 587 C C . GLN A 1 79 ? 17.195 -10.493 -21.626 1.00 94.56 79 GLN A C 1
ATOM 589 O O . GLN A 1 79 ? 16.745 -9.979 -22.652 1.00 94.56 79 GLN A O 1
ATOM 594 N N . SER A 1 80 ? 18.469 -10.355 -21.261 1.00 92.94 80 SER A N 1
ATOM 595 C CA . SER A 1 80 ? 19.465 -9.679 -22.097 1.00 92.94 80 SER A CA 1
ATOM 596 C C . SER A 1 80 ? 19.702 -10.453 -23.400 1.00 92.94 80 SER A C 1
ATOM 598 O O . SER A 1 80 ? 19.776 -11.680 -23.413 1.00 92.94 80 SER A O 1
ATOM 600 N N . THR A 1 81 ? 19.849 -9.747 -24.522 1.00 88.62 81 THR A N 1
ATOM 601 C CA . THR A 1 81 ? 20.288 -10.351 -25.792 1.00 88.62 81 THR A CA 1
ATOM 602 C C . THR A 1 81 ? 21.810 -10.433 -25.904 1.00 88.62 81 THR A C 1
ATOM 604 O O . THR A 1 81 ? 22.311 -10.994 -26.872 1.00 88.62 81 THR A O 1
ATOM 607 N N . LYS A 1 82 ? 22.554 -9.818 -24.973 1.00 85.25 82 LYS A N 1
ATOM 608 C CA . LYS A 1 82 ? 24.024 -9.711 -25.016 1.00 85.25 82 LYS A CA 1
ATOM 609 C C . LYS A 1 82 ? 24.744 -10.674 -24.064 1.00 85.25 82 LYS A C 1
ATOM 611 O O . LYS A 1 82 ? 25.970 -10.702 -24.074 1.00 85.25 82 LYS A O 1
ATOM 616 N N . GLY A 1 83 ? 24.016 -11.424 -23.242 1.00 82.75 83 GLY A N 1
ATOM 617 C CA . GLY A 1 83 ? 24.580 -12.385 -22.296 1.00 82.75 83 GLY A CA 1
ATOM 618 C C . GLY A 1 83 ? 23.518 -12.974 -21.372 1.00 82.75 83 GLY A C 1
ATOM 619 O O . GLY A 1 83 ? 22.356 -12.577 -21.434 1.00 82.75 83 GLY A O 1
ATOM 620 N N . ASP A 1 84 ? 23.942 -13.885 -20.499 1.00 83.44 84 ASP A N 1
ATOM 621 C CA . ASP A 1 84 ? 23.042 -14.659 -19.630 1.00 83.44 84 ASP A CA 1
ATOM 622 C C . ASP A 1 84 ? 22.604 -13.911 -18.360 1.00 83.44 84 ASP A C 1
ATOM 624 O O . ASP A 1 84 ? 21.719 -14.368 -17.641 1.00 83.44 84 ASP A O 1
ATOM 628 N N . VAL A 1 85 ? 23.213 -12.755 -18.081 1.00 90.75 85 VAL A N 1
ATOM 629 C CA . VAL A 1 85 ? 22.952 -11.927 -16.894 1.00 90.75 85 VAL A CA 1
ATOM 630 C C . VAL A 1 85 ? 22.485 -10.539 -17.332 1.00 90.75 85 VAL A C 1
ATOM 632 O O . VAL A 1 85 ? 22.947 -9.995 -18.344 1.00 90.75 85 VAL A O 1
ATOM 635 N N . LEU A 1 86 ? 21.560 -9.951 -16.575 1.00 91.62 86 LEU A N 1
ATOM 636 C CA . LEU A 1 86 ? 21.146 -8.568 -16.760 1.00 91.62 86 LEU A CA 1
ATOM 637 C C . LEU A 1 86 ? 22.325 -7.615 -16.487 1.00 91.62 86 LEU A C 1
ATOM 639 O O . LEU A 1 86 ? 23.127 -7.846 -15.580 1.00 91.62 86 LEU A O 1
ATOM 643 N N . PRO A 1 87 ? 22.451 -6.516 -17.250 1.00 88.94 87 PRO A N 1
ATOM 644 C CA . PRO A 1 87 ? 23.460 -5.505 -16.963 1.00 88.94 87 PRO A CA 1
ATOM 645 C C . PRO A 1 87 ? 23.198 -4.854 -15.597 1.00 88.94 87 PRO A C 1
ATOM 647 O O . PRO A 1 87 ? 22.056 -4.776 -15.147 1.00 88.94 87 PRO A O 1
ATOM 650 N N . ALA A 1 88 ? 24.256 -4.339 -14.963 1.00 88.44 88 ALA A N 1
ATOM 651 C CA . ALA A 1 88 ? 24.160 -3.670 -13.666 1.00 88.44 88 ALA A CA 1
ATOM 652 C C . ALA A 1 88 ? 23.080 -2.573 -13.671 1.00 88.44 88 ALA A C 1
ATOM 654 O O . ALA A 1 88 ? 23.080 -1.688 -14.529 1.00 88.44 88 ALA A O 1
ATOM 655 N N . HIS A 1 89 ? 22.161 -2.629 -12.704 1.00 90.31 89 HIS A N 1
ATOM 656 C CA . HIS A 1 89 ? 20.953 -1.812 -12.721 1.00 90.31 89 HIS A CA 1
ATOM 657 C C . HIS A 1 89 ? 20.454 -1.441 -11.317 1.00 90.31 89 HIS A C 1
ATOM 659 O O . HIS A 1 89 ? 20.804 -2.077 -10.326 1.00 90.31 89 HIS A O 1
ATOM 665 N N . LYS A 1 90 ? 19.571 -0.440 -11.228 1.00 88.00 90 LYS A N 1
ATOM 666 C CA . LYS A 1 90 ? 18.927 0.031 -9.985 1.00 88.00 90 LYS A CA 1
ATOM 667 C C . LYS A 1 90 ? 17.415 -0.229 -9.968 1.00 88.00 90 LYS A C 1
ATOM 669 O O . LYS A 1 90 ? 16.657 0.510 -9.331 1.00 88.00 90 LYS A O 1
ATOM 674 N N . PHE A 1 91 ? 16.980 -1.240 -10.715 1.00 89.19 91 PHE A N 1
ATOM 675 C CA . PHE A 1 91 ? 15.606 -1.720 -10.690 1.00 89.19 91 PHE A CA 1
ATOM 676 C C . PHE A 1 91 ? 15.410 -2.556 -9.428 1.00 89.19 91 PHE A C 1
ATOM 678 O O . PHE A 1 91 ? 16.243 -3.395 -9.092 1.00 89.19 91 PHE A O 1
ATOM 685 N N . GLY A 1 92 ? 14.318 -2.297 -8.728 1.00 87.94 92 GLY A N 1
ATOM 686 C CA . GLY A 1 92 ? 13.807 -3.111 -7.640 1.00 87.94 92 GLY A CA 1
ATOM 687 C C . GLY A 1 92 ? 12.452 -3.693 -8.014 1.00 87.94 92 GLY A C 1
ATOM 688 O O . GLY A 1 92 ? 11.796 -3.256 -8.966 1.00 87.94 92 GLY A O 1
ATOM 689 N N . THR A 1 93 ? 12.001 -4.675 -7.239 1.00 87.56 93 THR A N 1
ATOM 690 C CA . THR A 1 93 ? 10.608 -5.110 -7.324 1.00 87.56 93 THR A CA 1
ATOM 691 C C . THR A 1 93 ? 9.687 -3.918 -7.064 1.00 87.56 93 THR A C 1
ATOM 693 O O . THR A 1 93 ? 9.977 -3.042 -6.251 1.00 87.56 93 THR A O 1
ATOM 696 N N . HIS A 1 94 ? 8.560 -3.887 -7.771 1.00 86.38 94 HIS A N 1
ATOM 697 C CA . HIS A 1 94 ? 7.502 -2.881 -7.671 1.00 86.38 94 HIS A CA 1
ATOM 698 C C . HIS A 1 94 ? 7.791 -1.522 -8.315 1.00 86.38 94 HIS A C 1
ATOM 700 O O . HIS A 1 94 ? 6.881 -0.682 -8.343 1.00 86.38 94 HIS A O 1
ATOM 706 N N . ASP A 1 95 ? 8.983 -1.319 -8.882 1.00 86.50 95 ASP A N 1
ATOM 707 C CA . ASP A 1 95 ? 9.282 -0.140 -9.692 1.00 86.50 95 ASP A CA 1
ATOM 708 C C . ASP A 1 95 ? 8.307 -0.017 -10.867 1.00 86.50 95 ASP A C 1
ATOM 710 O O . ASP A 1 95 ? 7.888 -1.011 -11.465 1.00 86.50 95 ASP A O 1
ATOM 714 N N . VAL A 1 96 ? 7.941 1.224 -11.188 1.00 86.94 96 VAL A N 1
ATOM 715 C CA . VAL A 1 96 ? 7.156 1.535 -12.384 1.00 86.94 96 VAL A CA 1
ATOM 716 C C . VAL A 1 96 ? 8.120 1.699 -13.547 1.00 86.94 96 VAL A C 1
ATOM 718 O O . VAL A 1 96 ? 9.102 2.438 -13.451 1.00 86.94 96 VAL A O 1
ATOM 721 N N . VAL A 1 97 ? 7.841 1.002 -14.640 1.00 89.81 97 VAL A N 1
ATOM 722 C CA . VAL A 1 97 ? 8.699 0.971 -15.821 1.00 89.81 97 VAL A CA 1
ATOM 723 C C . VAL A 1 97 ? 7.872 1.183 -17.076 1.00 89.81 97 VAL A C 1
ATOM 725 O O . VAL A 1 97 ? 6.695 0.831 -17.121 1.00 89.81 97 VAL A O 1
ATOM 728 N N . VAL A 1 98 ? 8.496 1.744 -18.103 1.00 89.62 98 VAL A N 1
ATOM 729 C CA . VAL A 1 98 ? 7.927 1.799 -19.450 1.00 89.62 98 VAL A CA 1
ATOM 730 C C . VAL A 1 98 ? 8.739 0.924 -20.386 1.00 89.62 98 VAL A C 1
ATOM 732 O O . VAL A 1 98 ? 9.971 0.896 -20.328 1.00 89.62 98 VAL A O 1
ATOM 735 N N . LEU A 1 99 ? 8.026 0.201 -21.240 1.00 90.38 99 LEU A N 1
ATOM 736 C CA . LEU A 1 99 ? 8.587 -0.635 -22.285 1.00 90.38 99 LEU A CA 1
ATOM 737 C C . LEU A 1 99 ? 8.645 0.159 -23.587 1.00 90.38 99 LEU A C 1
ATOM 739 O O . LEU A 1 99 ? 7.650 0.751 -24.002 1.00 90.38 99 LEU A O 1
ATOM 743 N N . LYS A 1 100 ? 9.804 0.161 -24.243 1.00 89.12 100 LYS A N 1
ATOM 744 C CA . LYS A 1 100 ? 10.013 0.803 -25.547 1.00 89.12 100 LYS A CA 1
ATOM 745 C C . LYS A 1 100 ? 10.821 -0.109 -26.470 1.00 89.12 100 LYS A C 1
ATOM 747 O O . LYS A 1 100 ? 11.606 -0.922 -25.973 1.00 89.12 100 LYS A O 1
ATOM 752 N N . PRO A 1 101 ? 10.725 0.054 -27.800 1.00 88.81 101 PRO A N 1
ATOM 753 C CA . PRO A 1 101 ? 11.706 -0.529 -28.704 1.00 88.81 101 PRO A CA 1
ATOM 754 C C . PRO A 1 101 ? 13.100 0.029 -28.383 1.00 88.81 101 PRO A C 1
ATOM 756 O O . PRO A 1 101 ? 13.267 1.217 -28.104 1.00 88.81 101 PRO A O 1
ATOM 759 N N . ASN A 1 102 ? 14.128 -0.813 -28.436 1.00 86.62 102 ASN A N 1
ATOM 760 C CA . ASN A 1 102 ? 15.484 -0.476 -27.993 1.00 86.62 102 ASN A CA 1
ATOM 761 C C . ASN A 1 102 ? 16.067 0.739 -28.733 1.00 86.62 102 ASN A C 1
ATOM 763 O O . ASN A 1 102 ? 16.748 1.564 -28.126 1.00 86.62 102 ASN A O 1
ATOM 767 N N . LYS A 1 103 ? 15.759 0.866 -30.031 1.00 81.38 103 LYS A N 1
ATOM 768 C CA . LYS A 1 103 ? 16.214 1.960 -30.905 1.00 81.38 103 LYS A CA 1
ATOM 769 C C . LYS A 1 103 ? 15.218 3.118 -31.036 1.00 81.38 103 LYS A C 1
ATOM 771 O O . LYS A 1 103 ? 15.492 4.032 -31.801 1.00 81.38 103 LYS A O 1
ATOM 776 N N . ALA A 1 104 ? 14.081 3.082 -30.342 1.00 76.75 104 ALA A N 1
ATOM 777 C CA . ALA A 1 104 ? 13.103 4.161 -30.430 1.00 76.75 104 ALA A CA 1
ATOM 778 C C . ALA A 1 104 ? 13.674 5.472 -29.872 1.00 76.75 104 ALA A C 1
ATOM 780 O O . ALA A 1 104 ? 14.429 5.466 -28.890 1.00 76.75 104 ALA A O 1
ATOM 781 N N . ASP A 1 105 ? 13.296 6.598 -30.467 1.00 70.12 105 ASP A N 1
ATOM 782 C CA . ASP A 1 105 ? 13.682 7.909 -29.958 1.00 70.12 105 ASP A CA 1
ATOM 783 C C . ASP A 1 105 ? 13.080 8.140 -28.564 1.00 70.12 105 ASP A C 1
ATOM 785 O O . ASP A 1 105 ? 12.097 7.510 -28.165 1.00 70.12 105 ASP A O 1
ATOM 789 N N . LEU A 1 106 ? 13.670 9.040 -27.772 1.00 63.66 106 LEU A N 1
ATOM 790 C CA . LEU A 1 106 ? 13.192 9.280 -26.403 1.00 63.66 106 LEU A CA 1
ATOM 791 C C . LEU A 1 106 ? 11.728 9.749 -26.346 1.00 63.66 106 LEU A C 1
ATOM 793 O O . LEU A 1 106 ? 11.032 9.417 -25.386 1.00 63.66 106 LEU A O 1
ATOM 797 N N . GLY A 1 107 ? 11.284 10.486 -27.370 1.00 63.94 107 GLY A N 1
ATOM 798 C CA . GLY A 1 107 ? 9.912 10.979 -27.518 1.00 63.94 107 GLY A CA 1
ATOM 799 C C . GLY A 1 107 ? 8.946 9.989 -28.170 1.00 63.94 107 GLY A C 1
ATOM 800 O O . GLY A 1 107 ? 7.764 10.302 -28.288 1.00 63.94 107 GLY A O 1
ATOM 801 N N . SER A 1 108 ? 9.418 8.812 -28.596 1.00 71.31 108 SER A N 1
ATOM 802 C CA . SER A 1 108 ? 8.531 7.780 -29.126 1.00 71.31 108 SER A CA 1
ATOM 803 C C . SER A 1 108 ? 7.582 7.280 -28.030 1.00 71.31 108 SER A C 1
ATOM 805 O O . SER A 1 108 ? 7.999 7.149 -26.869 1.00 71.31 108 SER A O 1
ATOM 807 N N . PRO A 1 109 ? 6.318 6.981 -28.380 1.00 77.94 109 PRO A N 1
ATOM 808 C CA . PRO A 1 109 ? 5.361 6.451 -27.423 1.00 77.94 109 PRO A CA 1
ATOM 809 C C . PRO A 1 109 ? 5.886 5.146 -26.815 1.00 77.94 109 PRO A C 1
ATOM 811 O O . PRO A 1 109 ? 6.544 4.343 -27.482 1.00 77.94 109 PRO A O 1
ATOM 814 N N . ALA A 1 110 ? 5.623 4.951 -25.523 1.00 84.44 110 ALA A N 1
ATOM 815 C CA . ALA A 1 110 ? 5.883 3.672 -24.880 1.00 84.44 110 ALA A CA 1
ATOM 816 C C . ALA A 1 110 ? 4.951 2.604 -25.464 1.00 84.44 110 ALA A C 1
ATOM 818 O O . ALA A 1 110 ? 3.785 2.886 -25.728 1.00 84.44 110 ALA A O 1
ATOM 819 N N . LEU A 1 111 ? 5.460 1.381 -25.617 1.00 85.44 111 LEU A N 1
ATOM 820 C CA . LEU A 1 111 ? 4.644 0.213 -25.958 1.00 85.44 111 LEU A CA 1
ATOM 821 C C . LEU A 1 111 ? 3.671 -0.101 -24.819 1.00 85.44 111 LEU A C 1
ATOM 823 O O . LEU A 1 111 ? 2.533 -0.482 -25.044 1.00 85.44 111 LEU A O 1
ATOM 827 N N . GLY A 1 112 ? 4.114 0.095 -23.580 1.00 87.00 112 GLY A N 1
ATOM 828 C CA . GLY A 1 112 ? 3.269 -0.074 -22.411 1.00 87.00 112 GLY A CA 1
ATOM 829 C C . GLY A 1 112 ? 3.964 0.389 -21.143 1.00 87.00 112 GLY A C 1
ATOM 830 O O . GLY A 1 112 ? 5.193 0.499 -21.086 1.00 87.00 112 GLY A O 1
ATOM 831 N N . GLN A 1 113 ? 3.167 0.652 -20.115 1.00 88.00 113 GLN A N 1
ATOM 832 C CA . GLN A 1 113 ? 3.646 0.908 -18.764 1.00 88.00 113 GLN A CA 1
ATOM 833 C C . GLN A 1 113 ? 3.330 -0.304 -17.892 1.00 88.00 113 GLN A C 1
ATOM 835 O O . GLN A 1 113 ? 2.231 -0.849 -17.949 1.00 88.00 113 GLN A O 1
ATOM 840 N N . GLY A 1 114 ? 4.295 -0.716 -17.078 1.00 89.50 114 GLY A N 1
ATOM 841 C CA . GLY A 1 114 ? 4.162 -1.880 -16.220 1.00 89.50 114 GLY A CA 1
ATOM 842 C C . GLY A 1 114 ? 4.827 -1.698 -14.865 1.00 89.50 114 GLY A C 1
ATOM 843 O O . GLY A 1 114 ? 5.468 -0.684 -14.569 1.00 89.50 114 GLY A O 1
ATOM 844 N N . VAL A 1 115 ? 4.658 -2.707 -14.020 1.00 90.31 115 VAL A N 1
ATOM 845 C CA . VAL A 1 115 ? 5.235 -2.774 -12.678 1.00 90.31 115 VAL A CA 1
ATOM 846 C C . VAL A 1 115 ? 6.155 -3.982 -12.597 1.00 90.31 115 VAL A C 1
ATOM 848 O O . VAL A 1 115 ? 5.736 -5.097 -12.900 1.00 90.31 115 VAL A O 1
ATOM 851 N N . VAL A 1 116 ? 7.397 -3.788 -12.152 1.00 91.69 116 VAL A N 1
ATOM 852 C CA . VAL A 1 116 ? 8.337 -4.899 -11.947 1.00 91.69 116 VAL A CA 1
ATOM 853 C C . VAL A 1 116 ? 7.751 -5.865 -10.917 1.00 91.69 116 VAL A C 1
ATOM 855 O O . VAL A 1 116 ? 7.507 -5.497 -9.768 1.00 91.69 116 VAL A O 1
ATOM 858 N N . TYR A 1 117 ? 7.512 -7.105 -11.330 1.00 89.88 117 TYR A N 1
ATOM 859 C CA . TYR A 1 117 ? 6.965 -8.161 -10.484 1.00 89.88 117 TYR A CA 1
ATOM 860 C C . TYR A 1 117 ? 8.074 -8.967 -9.814 1.00 89.88 117 TYR A C 1
ATOM 862 O O . TYR A 1 117 ? 8.030 -9.223 -8.612 1.00 89.88 117 TYR A O 1
ATOM 870 N N . ARG A 1 118 ? 9.082 -9.355 -10.596 1.00 89.81 118 ARG A N 1
ATOM 871 C CA . ARG A 1 118 ? 10.172 -10.219 -10.148 1.00 89.81 118 ARG A CA 1
ATOM 872 C C . ARG A 1 118 ? 11.469 -9.816 -10.826 1.00 89.81 118 ARG A C 1
ATOM 874 O O . ARG A 1 118 ? 11.470 -9.445 -11.995 1.00 89.81 118 ARG A O 1
ATOM 881 N N . LEU A 1 119 ? 12.557 -9.931 -10.080 1.00 92.06 119 LEU A N 1
ATOM 882 C CA . LEU A 1 119 ? 13.905 -9.671 -10.553 1.00 92.06 119 LEU A CA 1
ATOM 883 C C . LEU A 1 119 ? 14.778 -10.876 -10.197 1.00 92.06 119 LEU A C 1
ATOM 885 O O . LEU A 1 119 ? 14.761 -11.330 -9.053 1.00 92.06 119 LEU A O 1
ATOM 889 N N . LYS A 1 120 ? 15.482 -11.410 -11.189 1.00 93.31 120 LYS A N 1
ATOM 890 C CA . LYS A 1 120 ? 16.520 -12.436 -11.066 1.00 93.31 120 LYS A CA 1
ATOM 891 C C . LYS A 1 120 ? 17.795 -11.882 -11.700 1.00 93.31 120 LYS A C 1
ATOM 893 O O . LYS A 1 120 ? 17.729 -10.926 -12.468 1.00 93.31 120 LYS A O 1
ATOM 898 N N . ASP A 1 121 ? 18.927 -12.534 -11.466 1.00 90.56 121 ASP A N 1
ATOM 899 C CA . ASP A 1 121 ? 20.190 -12.124 -12.090 1.00 90.56 121 ASP A CA 1
ATOM 900 C C . ASP A 1 121 ? 20.119 -12.186 -13.625 1.00 90.56 121 ASP A C 1
ATOM 902 O O . ASP A 1 121 ? 20.670 -11.329 -14.307 1.00 90.56 121 ASP A O 1
ATOM 906 N N . SER A 1 122 ? 19.395 -13.161 -14.185 1.00 93.44 122 SER A N 1
ATOM 907 C CA . SER A 1 122 ? 19.273 -13.369 -15.634 1.00 93.44 122 SER A CA 1
ATOM 908 C C . SER A 1 122 ? 18.040 -12.739 -16.279 1.00 93.44 122 SER A C 1
ATOM 910 O O . SER A 1 122 ? 18.003 -12.590 -17.502 1.00 93.44 122 SER A O 1
ATOM 912 N N . SER A 1 123 ? 17.019 -12.370 -15.498 1.00 94.94 123 SER A N 1
ATOM 913 C CA . SER A 1 123 ? 15.739 -11.930 -16.053 1.00 94.94 123 SER A CA 1
ATOM 914 C C . SER A 1 123 ? 14.965 -10.952 -15.178 1.00 94.94 123 SER A C 1
ATOM 916 O O . SER A 1 123 ? 15.062 -10.935 -13.950 1.00 94.94 123 SER A O 1
ATOM 918 N N . ILE A 1 124 ? 14.152 -10.127 -15.835 1.00 95.38 124 ILE A N 1
ATOM 919 C CA . ILE A 1 124 ? 13.234 -9.183 -15.201 1.00 95.38 124 ILE A CA 1
ATOM 920 C C . ILE A 1 124 ? 11.816 -9.465 -15.688 1.00 95.38 124 ILE A C 1
ATOM 922 O O . ILE A 1 124 ? 11.550 -9.474 -16.885 1.00 95.38 124 ILE A O 1
ATOM 926 N N . THR A 1 125 ? 10.893 -9.700 -14.759 1.00 93.44 125 THR A N 1
ATOM 927 C CA . THR A 1 125 ? 9.477 -9.924 -15.062 1.00 93.44 125 THR A CA 1
ATOM 928 C C . THR A 1 125 ? 8.683 -8.672 -14.735 1.00 93.44 125 THR A C 1
ATOM 930 O O . THR A 1 125 ? 8.724 -8.189 -13.600 1.00 93.44 125 THR A O 1
ATOM 933 N N . VAL A 1 126 ? 7.923 -8.166 -15.701 1.00 92.88 126 VAL A N 1
ATOM 934 C CA . VAL A 1 126 ? 7.101 -6.960 -15.559 1.00 92.88 126 VAL A CA 1
ATOM 935 C C . VAL A 1 126 ? 5.637 -7.315 -15.790 1.00 92.88 126 VAL A C 1
ATOM 937 O O . VAL A 1 126 ? 5.304 -8.016 -16.741 1.00 92.88 126 VAL A O 1
ATOM 940 N N . ALA A 1 127 ? 4.772 -6.837 -14.901 1.00 90.69 127 ALA A N 1
ATOM 941 C CA . ALA A 1 127 ? 3.330 -6.952 -15.023 1.00 90.69 127 ALA A CA 1
ATOM 942 C C . ALA A 1 127 ? 2.765 -5.751 -15.787 1.00 90.69 127 ALA A C 1
ATOM 944 O O . ALA A 1 127 ? 2.987 -4.612 -15.370 1.00 90.69 127 ALA A O 1
ATOM 945 N N . PHE A 1 128 ? 2.022 -6.015 -16.855 1.00 87.38 128 PHE A N 1
ATOM 946 C CA . PHE A 1 128 ? 1.314 -5.024 -17.662 1.00 87.38 128 PHE A CA 1
ATOM 947 C C . PHE A 1 128 ? -0.196 -5.226 -17.550 1.00 87.38 128 PHE A C 1
ATOM 949 O O . PHE A 1 128 ? -0.661 -6.359 -17.386 1.00 87.38 128 PHE A O 1
ATOM 956 N N . ASP A 1 129 ? -0.939 -4.123 -17.629 1.00 77.12 129 ASP A N 1
ATOM 957 C CA . ASP A 1 129 ? -2.402 -4.152 -17.708 1.00 77.12 129 ASP A CA 1
ATOM 958 C C . ASP A 1 129 ? -2.842 -4.737 -19.054 1.00 77.12 129 ASP A C 1
ATOM 960 O O . ASP A 1 129 ? -3.553 -5.736 -19.068 1.00 77.12 129 ASP A O 1
ATOM 964 N N . ASP A 1 130 ? -2.284 -4.212 -20.149 1.00 72.88 130 ASP A N 1
ATOM 965 C CA . ASP A 1 130 ? -2.500 -4.690 -21.514 1.00 72.88 130 ASP A CA 1
ATOM 966 C C . ASP A 1 130 ? -1.161 -5.002 -22.197 1.00 72.88 130 ASP A C 1
ATOM 968 O O . ASP A 1 130 ? -0.132 -4.374 -21.920 1.00 72.88 130 ASP A O 1
ATOM 972 N N . ILE A 1 131 ? -1.162 -5.995 -23.087 1.00 69.38 131 ILE A N 1
ATOM 973 C CA . ILE A 1 131 ? 0.024 -6.379 -23.858 1.00 69.38 131 ILE A CA 1
ATOM 974 C C . ILE A 1 131 ? 0.111 -5.473 -25.088 1.00 69.38 131 ILE A C 1
ATOM 976 O O . ILE A 1 131 ? -0.869 -5.375 -25.825 1.00 69.38 131 ILE A O 1
ATOM 980 N N . PRO A 1 132 ? 1.267 -4.862 -25.383 1.00 68.44 132 PRO A N 1
ATOM 981 C CA . PRO A 1 132 ? 1.479 -4.282 -26.699 1.00 68.44 132 PRO A CA 1
ATOM 982 C C . PRO A 1 132 ? 1.527 -5.397 -27.750 1.00 68.44 132 PRO A C 1
ATOM 984 O O . PRO A 1 132 ? 2.492 -6.157 -27.801 1.00 68.44 132 PRO A O 1
ATOM 987 N N . GLU A 1 133 ? 0.480 -5.503 -28.572 1.00 62.25 133 GLU A N 1
ATOM 988 C CA . GLU A 1 133 ? 0.363 -6.514 -29.638 1.00 62.25 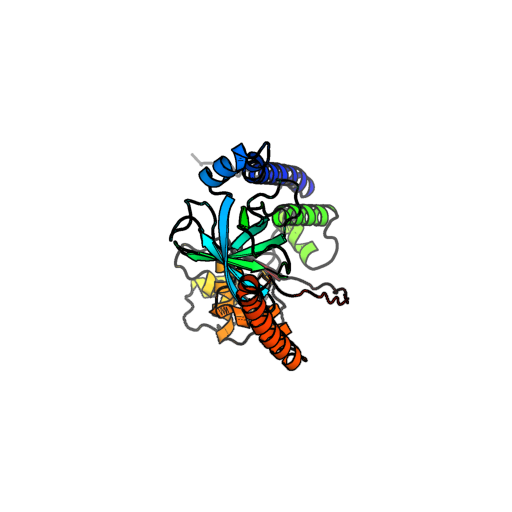133 GLU A CA 1
ATOM 989 C C . GLU A 1 133 ? 1.451 -6.354 -30.720 1.00 62.25 133 GLU A C 1
ATOM 991 O O . GLU A 1 133 ? 1.844 -7.327 -31.361 1.00 62.25 133 GLU A O 1
ATOM 996 N N . GLU A 1 134 ? 2.006 -5.147 -30.875 1.00 66.56 134 GLU A N 1
ATOM 997 C CA . GLU A 1 134 ? 3.051 -4.827 -31.849 1.00 66.56 134 GLU A CA 1
ATOM 998 C C . GLU A 1 134 ? 4.374 -4.415 -31.175 1.00 66.56 134 GLU A C 1
ATOM 1000 O O . GLU A 1 134 ? 4.411 -3.726 -30.156 1.00 66.56 134 GLU A O 1
ATOM 1005 N N . GLY A 1 135 ? 5.503 -4.812 -31.774 1.00 72.38 135 GLY A N 1
ATOM 1006 C CA . GLY A 1 135 ? 6.841 -4.325 -31.401 1.00 72.38 135 GLY A CA 1
ATOM 1007 C C . GLY A 1 135 ? 7.646 -5.200 -30.432 1.00 72.38 135 GLY A C 1
ATOM 1008 O O . GLY A 1 135 ? 8.850 -4.967 -30.289 1.00 72.38 135 GLY A O 1
ATOM 1009 N N . LEU A 1 136 ? 7.046 -6.246 -29.845 1.00 79.56 136 LEU A N 1
ATOM 1010 C CA . LEU A 1 136 ? 7.733 -7.190 -28.939 1.00 79.56 136 LEU A CA 1
ATOM 1011 C C . LEU A 1 136 ? 8.802 -8.063 -29.624 1.00 79.56 136 LEU A C 1
ATOM 1013 O O . LEU A 1 136 ? 9.699 -8.569 -28.954 1.00 79.56 136 LEU A O 1
ATOM 1017 N N . ASN A 1 137 ? 8.742 -8.190 -30.953 1.00 76.31 137 ASN A N 1
ATOM 1018 C CA . ASN A 1 137 ? 9.675 -8.990 -31.762 1.00 76.31 137 ASN A CA 1
ATOM 1019 C C . ASN A 1 137 ? 11.013 -8.297 -32.040 1.00 76.31 137 ASN A C 1
ATOM 1021 O O . ASN A 1 137 ? 11.935 -8.895 -32.594 1.00 76.31 137 ASN A O 1
ATOM 1025 N N . SER A 1 138 ? 11.115 -7.014 -31.706 1.00 83.31 138 SER A N 1
ATOM 1026 C CA . SER A 1 138 ? 12.352 -6.251 -31.836 1.00 83.31 138 SER A CA 1
ATOM 1027 C C . SER A 1 138 ? 13.102 -6.240 -30.504 1.00 83.31 138 SER A C 1
ATOM 1029 O O . SER A 1 138 ? 12.486 -6.460 -29.465 1.00 83.31 138 SER A O 1
ATOM 1031 N N . PRO A 1 139 ? 14.418 -5.963 -30.476 1.00 89.06 139 PRO A N 1
ATOM 1032 C CA . PRO A 1 139 ? 15.094 -5.691 -29.216 1.00 89.06 139 PRO A CA 1
ATOM 1033 C C . PRO A 1 139 ? 14.373 -4.563 -28.474 1.00 89.06 139 PRO A C 1
ATOM 1035 O O . PRO A 1 139 ? 14.082 -3.518 -29.058 1.00 89.06 139 PRO A O 1
ATOM 1038 N N . LEU A 1 140 ? 14.125 -4.761 -27.186 1.00 91.69 140 LEU A N 1
ATOM 1039 C CA . LEU A 1 140 ? 13.370 -3.870 -26.310 1.00 91.69 140 LEU A CA 1
ATOM 1040 C C . LEU A 1 140 ? 14.294 -3.178 -25.308 1.00 91.69 140 LEU A C 1
ATOM 1042 O O . LEU A 1 140 ? 15.445 -3.574 -25.100 1.00 91.69 140 LEU A O 1
ATOM 1046 N N . ARG A 1 141 ? 13.770 -2.144 -24.657 1.00 91.44 141 ARG A N 1
ATOM 1047 C CA . ARG A 1 141 ? 14.372 -1.546 -23.471 1.00 91.44 141 ARG A CA 1
ATOM 1048 C C . ARG A 1 141 ? 13.324 -1.235 -22.414 1.00 91.44 141 ARG A C 1
ATOM 1050 O O . ARG A 1 141 ? 12.185 -0.899 -22.738 1.00 91.44 141 ARG A O 1
ATOM 1057 N N . LEU A 1 142 ? 13.749 -1.313 -21.159 1.00 91.62 142 LEU A N 1
ATOM 1058 C CA . LEU A 1 142 ? 12.969 -0.889 -20.001 1.00 91.62 142 LEU A CA 1
ATOM 1059 C C . LEU A 1 142 ? 13.565 0.395 -19.435 1.00 91.62 142 LEU A C 1
ATOM 1061 O O . LEU A 1 142 ? 14.758 0.448 -19.140 1.00 91.62 142 LEU A O 1
ATOM 1065 N N . GLU A 1 143 ? 12.731 1.413 -19.261 1.00 88.81 143 GLU A N 1
ATOM 1066 C CA . GLU A 1 143 ? 13.094 2.675 -18.613 1.00 88.81 143 GLU A CA 1
ATOM 1067 C C . GLU A 1 143 ? 12.325 2.794 -17.293 1.00 88.81 143 GLU A C 1
ATOM 1069 O O . GLU A 1 143 ? 11.103 2.636 -17.260 1.00 88.81 143 GLU A O 1
ATOM 1074 N N . LYS A 1 144 ? 13.029 3.068 -16.191 1.00 86.56 144 LYS A N 1
ATOM 1075 C CA . LYS A 1 144 ? 12.404 3.324 -14.889 1.00 86.56 144 LYS A CA 1
ATOM 1076 C C . LYS A 1 144 ? 11.754 4.707 -14.886 1.00 86.56 144 LYS A C 1
ATOM 1078 O O . LYS A 1 144 ? 12.392 5.694 -15.245 1.00 86.56 144 LYS A O 1
ATOM 1083 N N . VAL A 1 145 ? 10.502 4.784 -14.438 1.00 82.62 145 VAL A N 1
ATOM 1084 C CA . VAL A 1 145 ? 9.718 6.026 -14.408 1.00 82.62 145 VAL A CA 1
ATOM 1085 C C . VAL A 1 145 ? 9.477 6.473 -12.971 1.00 82.62 145 VAL A C 1
ATOM 1087 O O . VAL A 1 145 ? 9.228 5.663 -12.077 1.00 82.62 145 VAL A O 1
ATOM 1090 N N . ALA A 1 146 ? 9.548 7.786 -12.741 1.00 74.81 146 ALA A N 1
ATOM 1091 C CA . ALA A 1 146 ? 9.191 8.372 -11.458 1.00 74.81 146 ALA A CA 1
ATOM 1092 C C . ALA A 1 146 ? 7.688 8.203 -11.187 1.00 74.81 146 ALA A C 1
ATOM 1094 O O . ALA A 1 146 ? 6.842 8.479 -12.038 1.00 74.81 146 ALA A O 1
ATOM 1095 N N . ASN A 1 147 ? 7.339 7.779 -9.974 1.00 72.06 147 ASN A N 1
ATOM 1096 C CA . ASN A 1 147 ? 5.944 7.648 -9.577 1.00 72.06 147 ASN A CA 1
ATOM 1097 C C . ASN A 1 147 ? 5.340 9.024 -9.244 1.00 72.06 147 ASN A C 1
ATOM 1099 O O . ASN A 1 147 ? 5.320 9.452 -8.091 1.00 72.06 147 ASN A O 1
ATOM 1103 N N . GLU A 1 148 ? 4.810 9.712 -10.255 1.00 76.44 148 GLU A N 1
ATOM 1104 C CA . GLU A 1 148 ? 4.119 10.995 -10.073 1.00 76.44 148 GLU A CA 1
ATOM 1105 C C . GLU A 1 148 ? 2.816 10.888 -9.276 1.00 76.44 148 GLU A C 1
ATOM 1107 O O . GLU A 1 148 ? 2.359 11.874 -8.690 1.00 76.44 148 GLU A O 1
ATOM 1112 N N . VAL A 1 149 ? 2.202 9.702 -9.265 1.00 80.25 149 VAL A N 1
ATOM 1113 C CA . VAL A 1 149 ? 0.893 9.477 -8.647 1.00 80.25 149 VAL A CA 1
ATOM 1114 C C . VAL A 1 149 ? 0.964 9.725 -7.143 1.00 80.25 149 VAL A C 1
ATOM 1116 O O . VAL A 1 149 ? 0.042 10.319 -6.591 1.00 80.25 149 VAL A O 1
ATOM 1119 N N . THR A 1 150 ? 2.062 9.344 -6.483 1.00 84.12 150 THR A N 1
ATOM 1120 C CA . THR A 1 150 ? 2.252 9.585 -5.044 1.00 84.12 150 THR A CA 1
ATOM 1121 C C . THR A 1 150 ? 2.217 11.080 -4.722 1.00 84.12 150 THR A C 1
ATOM 1123 O O . THR A 1 150 ? 1.431 11.507 -3.879 1.00 84.12 150 THR A O 1
ATOM 1126 N N . TYR A 1 151 ? 2.999 11.896 -5.435 1.00 87.81 151 TYR A N 1
ATOM 1127 C CA . TYR A 1 151 ? 3.060 13.346 -5.210 1.00 87.81 151 TYR A CA 1
ATOM 1128 C C . TYR A 1 151 ? 1.739 14.040 -5.525 1.00 87.81 151 TYR A C 1
ATOM 1130 O O . TYR A 1 151 ? 1.306 14.915 -4.777 1.00 87.81 151 TYR A O 1
ATOM 1138 N N . ARG A 1 152 ? 1.075 13.618 -6.607 1.00 88.56 152 ARG A N 1
ATOM 1139 C CA . ARG A 1 152 ? -0.253 14.118 -6.971 1.00 88.56 152 ARG A CA 1
ATOM 1140 C C . ARG A 1 152 ? -1.265 13.845 -5.861 1.00 88.56 152 ARG A C 1
ATOM 1142 O O . ARG A 1 152 ? -1.890 14.782 -5.391 1.00 88.56 152 ARG A O 1
ATOM 1149 N N . ARG A 1 153 ? -1.338 12.605 -5.362 1.00 89.50 153 ARG A N 1
ATOM 1150 C CA . ARG A 1 153 ? -2.244 12.222 -4.265 1.00 89.50 153 ARG A CA 1
ATOM 1151 C C . ARG A 1 153 ? -1.966 12.988 -2.974 1.00 89.50 153 ARG A C 1
ATOM 1153 O O . ARG A 1 153 ? -2.912 13.408 -2.317 1.00 89.50 153 ARG A O 1
ATOM 1160 N N . MET A 1 154 ? -0.696 13.195 -2.616 1.00 91.06 154 MET A N 1
ATOM 1161 C CA . MET A 1 154 ? -0.346 14.004 -1.442 1.00 91.06 154 MET A CA 1
ATOM 1162 C C . MET A 1 154 ? -0.811 15.457 -1.606 1.00 91.06 154 MET A C 1
ATOM 1164 O O . MET A 1 154 ? -1.390 16.020 -0.680 1.00 91.06 154 MET A O 1
ATOM 1168 N N . LYS A 1 155 ? -0.632 16.053 -2.792 1.00 91.06 155 LYS A N 1
ATOM 1169 C CA . LYS A 1 155 ? -1.156 17.394 -3.085 1.00 91.06 155 LYS A CA 1
ATOM 1170 C C . LYS A 1 155 ? -2.678 17.447 -3.062 1.00 91.06 155 LYS A C 1
ATOM 1172 O O . LYS A 1 155 ? -3.229 18.357 -2.452 1.00 91.06 155 LYS A O 1
ATOM 1177 N N . ASP A 1 156 ? -3.347 16.482 -3.681 1.00 89.94 156 ASP A N 1
ATOM 1178 C CA . ASP A 1 156 ? -4.807 16.407 -3.696 1.00 89.94 156 ASP A CA 1
ATOM 1179 C C . ASP A 1 156 ? -5.356 16.307 -2.268 1.00 89.94 156 ASP A C 1
ATOM 1181 O O . ASP A 1 156 ? -6.314 17.001 -1.932 1.00 89.94 156 ASP A O 1
ATOM 1185 N N . ALA A 1 157 ? -4.707 15.527 -1.395 1.00 90.50 157 ALA A N 1
ATOM 1186 C CA . ALA A 1 157 ? -5.053 15.448 0.022 1.00 90.50 157 ALA A CA 1
ATOM 1187 C C . ALA A 1 157 ? -4.881 16.798 0.742 1.00 90.50 157 ALA A C 1
ATOM 1189 O O . ALA A 1 157 ? -5.770 17.204 1.489 1.00 90.50 157 ALA A O 1
ATOM 1190 N N . LEU A 1 158 ? -3.797 17.541 0.479 1.00 90.75 158 LEU A N 1
ATOM 1191 C CA . LEU A 1 158 ? -3.615 18.893 1.028 1.00 90.75 158 LEU A CA 1
ATOM 1192 C C . LEU A 1 158 ? -4.671 19.881 0.520 1.00 90.75 158 LEU A C 1
ATOM 1194 O O . LEU A 1 158 ? -5.158 20.705 1.289 1.00 90.75 158 LEU A O 1
ATOM 1198 N N . VAL A 1 159 ? -5.051 19.793 -0.757 1.00 89.12 159 VAL A N 1
ATOM 1199 C CA . VAL A 1 159 ? -6.110 20.623 -1.352 1.00 89.12 159 VAL A CA 1
ATOM 1200 C C . VAL A 1 159 ? -7.477 20.275 -0.763 1.00 89.12 159 VAL A C 1
ATOM 1202 O O . VAL A 1 159 ? -8.293 21.159 -0.521 1.00 89.12 159 VAL A O 1
ATOM 1205 N N . GLN A 1 160 ? -7.758 18.997 -0.515 1.00 86.56 160 GLN A N 1
ATOM 1206 C CA . GLN A 1 160 ? -8.988 18.596 0.169 1.00 86.56 160 GLN A CA 1
ATOM 1207 C C . GLN A 1 160 ? -9.010 19.103 1.611 1.00 86.56 160 GLN A C 1
ATOM 1209 O O . GLN A 1 160 ? -10.034 19.606 2.068 1.00 86.56 160 GLN A O 1
ATOM 1214 N N . LEU A 1 161 ? -7.873 19.035 2.303 1.00 86.12 161 LEU A N 1
ATOM 1215 C CA . LEU A 1 161 ? -7.740 19.534 3.662 1.00 86.12 161 LEU A CA 1
ATOM 1216 C C . LEU A 1 161 ? -7.883 21.068 3.730 1.00 86.12 161 LEU A C 1
ATOM 1218 O O . LEU A 1 161 ? -8.515 21.575 4.654 1.00 86.12 161 LEU A O 1
ATOM 1222 N N . SER A 1 162 ? -7.377 21.806 2.732 1.00 85.00 162 SER A N 1
ATOM 1223 C CA . SER A 1 162 ? -7.474 23.276 2.665 1.00 85.00 162 SER A CA 1
ATOM 1224 C C . SER A 1 162 ? -8.903 23.786 2.479 1.00 85.00 162 SER A C 1
ATOM 1226 O O . SER A 1 162 ? -9.244 24.851 2.991 1.00 85.00 162 SER A O 1
ATOM 1228 N N . LYS A 1 163 ? -9.756 23.010 1.797 1.00 83.50 163 LYS A N 1
ATOM 1229 C CA . LYS A 1 163 ? -11.191 23.300 1.627 1.00 83.50 163 LYS A CA 1
ATOM 1230 C C . LYS A 1 163 ? -11.989 23.181 2.931 1.00 83.50 163 LYS A C 1
ATOM 1232 O O . LYS A 1 163 ? -13.155 23.566 2.953 1.00 83.50 163 LYS A O 1
ATOM 1237 N N . GLY A 1 164 ? -11.362 22.672 3.992 1.00 69.94 164 GLY A N 1
ATOM 1238 C CA . GLY A 1 164 ? -11.954 22.499 5.307 1.00 69.94 164 GLY A CA 1
ATOM 1239 C C . GLY A 1 164 ? -12.784 21.221 5.415 1.00 69.94 164 GLY A C 1
ATOM 1240 O O . GLY A 1 164 ? -13.648 20.918 4.592 1.00 69.94 164 GLY A O 1
ATOM 1241 N N . VAL A 1 165 ? -12.543 20.459 6.483 1.00 70.31 165 VAL A N 1
ATOM 1242 C CA . VAL A 1 165 ? -13.326 19.262 6.813 1.00 70.31 165 VAL A CA 1
ATOM 1243 C C . VAL A 1 165 ? -14.459 19.671 7.746 1.00 70.31 165 VAL A C 1
ATOM 1245 O O . VAL A 1 165 ? -14.364 19.571 8.964 1.00 70.31 165 VAL A O 1
ATOM 1248 N N . HIS A 1 166 ? -15.539 20.185 7.163 1.00 65.06 166 HIS A N 1
ATOM 1249 C CA . HIS A 1 166 ? -16.660 20.733 7.935 1.00 65.06 166 HIS A CA 1
ATOM 1250 C C . HIS A 1 166 ? -17.745 19.703 8.281 1.00 65.06 166 HIS A C 1
ATOM 1252 O O . HIS A 1 166 ? -18.647 19.995 9.063 1.00 65.06 166 HIS A O 1
ATOM 1258 N N . LYS A 1 167 ? -17.697 18.502 7.689 1.00 65.56 167 LYS A N 1
ATOM 1259 C CA . LYS A 1 167 ? -18.694 17.442 7.892 1.00 65.56 167 LYS A CA 1
ATOM 1260 C C . LYS A 1 167 ? -18.025 16.073 7.988 1.00 65.56 167 LYS A C 1
ATOM 1262 O O . LYS A 1 167 ? -17.055 15.795 7.291 1.00 65.56 167 LYS A O 1
ATOM 1267 N N . GLY A 1 168 ? -18.612 15.198 8.802 1.00 69.19 168 GLY A N 1
ATOM 1268 C CA . GLY A 1 168 ? -18.197 13.803 8.945 1.00 69.19 168 GLY A CA 1
ATOM 1269 C C . GLY A 1 168 ? -17.213 13.550 10.095 1.00 69.19 168 GLY A C 1
ATOM 1270 O O . GLY A 1 168 ? -16.838 14.481 10.803 1.00 69.19 168 GLY A O 1
ATOM 1271 N N . PRO A 1 169 ? -16.798 12.285 10.293 1.00 66.00 169 PRO A N 1
ATOM 1272 C CA . PRO A 1 169 ? -15.990 11.864 11.446 1.00 66.00 169 PRO A CA 1
ATOM 1273 C C . PRO A 1 169 ? -14.647 12.597 11.581 1.00 66.00 169 PRO A C 1
ATOM 1275 O O . PRO A 1 169 ? -14.159 12.809 12.687 1.00 66.00 169 PRO A O 1
ATOM 1278 N N . ALA A 1 170 ? -14.063 13.028 10.460 1.00 75.88 170 ALA A N 1
ATOM 1279 C CA . ALA A 1 170 ? -12.785 13.731 10.445 1.00 75.88 170 ALA A CA 1
ATOM 1280 C C . ALA A 1 170 ? -12.871 15.182 10.963 1.00 75.88 170 ALA A C 1
ATOM 1282 O O . ALA A 1 170 ? -11.851 15.723 11.386 1.00 75.88 170 ALA A O 1
ATOM 1283 N N . ALA A 1 171 ? -14.063 15.794 11.013 1.00 80.81 171 ALA A N 1
ATOM 1284 C CA . ALA A 1 171 ? -14.240 17.152 11.541 1.00 80.81 171 ALA A CA 1
ATOM 1285 C C . ALA A 1 171 ? -13.821 17.258 13.019 1.00 80.81 171 ALA A C 1
ATOM 1287 O O . ALA A 1 171 ? -13.315 18.292 13.456 1.00 80.81 171 ALA A O 1
ATOM 1288 N N . ASP A 1 172 ? -13.971 16.169 13.781 1.00 83.00 172 ASP A N 1
ATOM 1289 C CA . ASP A 1 172 ? -13.522 16.121 15.171 1.00 83.00 172 ASP A CA 1
ATOM 1290 C C . ASP A 1 172 ? -12.039 15.791 15.338 1.00 83.00 172 ASP A C 1
ATOM 1292 O O . ASP A 1 172 ? -11.430 16.189 16.331 1.00 83.00 172 ASP A O 1
ATOM 1296 N N . LEU A 1 173 ? -11.448 15.099 14.366 1.00 87.19 173 LEU A N 1
ATOM 1297 C CA . LEU A 1 173 ? -10.050 14.684 14.396 1.00 87.19 173 LEU A CA 1
ATOM 1298 C C . LEU A 1 173 ? -9.094 15.841 14.082 1.00 87.19 173 LEU A C 1
ATOM 1300 O O . LEU A 1 173 ? -8.097 16.001 14.779 1.00 87.19 173 LEU A O 1
ATOM 1304 N N . ILE A 1 174 ? -9.395 16.661 13.068 1.00 87.44 174 ILE A N 1
ATOM 1305 C CA . ILE A 1 174 ? -8.483 17.721 12.602 1.00 87.44 174 ILE A CA 1
ATOM 1306 C C . ILE A 1 174 ? -8.090 18.698 13.728 1.00 87.44 174 ILE A C 1
ATOM 1308 O O . ILE A 1 174 ? -6.890 18.846 13.963 1.00 87.44 174 ILE A O 1
ATOM 1312 N N . PRO A 1 175 ? -9.021 19.285 14.511 1.00 88.06 175 PRO A N 1
ATOM 1313 C CA . PRO A 1 175 ? -8.647 20.176 15.613 1.00 88.06 175 PRO A CA 1
ATOM 1314 C C . PRO A 1 175 ? -7.783 19.489 16.679 1.00 88.06 175 PRO A C 1
ATOM 1316 O O . PRO A 1 175 ? -6.968 20.137 17.328 1.00 88.06 175 PRO A O 1
ATOM 1319 N N . VAL A 1 176 ? -7.943 18.175 16.868 1.00 89.62 176 VAL A N 1
ATOM 1320 C CA . VAL A 1 176 ? -7.117 17.403 17.806 1.00 89.62 176 VAL A CA 1
ATOM 1321 C C . VAL A 1 176 ? -5.698 17.219 17.268 1.00 89.62 176 VAL A C 1
ATOM 1323 O O . VAL A 1 176 ? -4.740 17.411 18.012 1.00 89.62 176 VAL A O 1
ATOM 1326 N N . LEU A 1 177 ? -5.544 16.909 15.977 1.00 88.94 177 LEU A N 1
ATOM 1327 C CA . LEU A 1 177 ? -4.232 16.744 15.338 1.00 88.94 177 LEU A CA 1
ATOM 1328 C C . LEU A 1 177 ? -3.419 18.045 15.301 1.00 88.94 177 LEU A C 1
ATOM 1330 O O . LEU A 1 177 ? -2.201 18.004 15.455 1.00 88.94 177 LEU A O 1
ATOM 1334 N N . PHE A 1 178 ? -4.085 19.192 15.144 1.00 89.31 178 PHE A N 1
ATOM 1335 C CA . PHE A 1 178 ? -3.447 20.513 15.174 1.00 89.31 178 PHE A CA 1
ATOM 1336 C C . PHE A 1 178 ? -3.363 21.124 16.582 1.00 89.31 178 PHE A C 1
ATOM 1338 O O . PHE A 1 178 ? -2.906 22.251 16.734 1.00 89.31 178 PHE A O 1
ATOM 1345 N N . GLY A 1 179 ? -3.759 20.394 17.632 1.00 88.38 179 GLY A N 1
ATOM 1346 C CA . GLY A 1 179 ? -3.623 20.842 19.022 1.00 88.38 179 GLY A CA 1
ATOM 1347 C C . GLY A 1 179 ? -4.593 21.951 19.447 1.00 88.38 179 GLY A C 1
ATOM 1348 O O . GLY A 1 179 ? -4.419 22.538 20.513 1.00 88.38 179 GLY A O 1
ATOM 1349 N N . GLU A 1 180 ? -5.626 22.226 18.652 1.00 88.88 180 GLU A N 1
ATOM 1350 C CA . GLU A 1 180 ? -6.705 23.167 18.978 1.00 88.88 180 GLU A CA 1
ATOM 1351 C C . GLU A 1 180 ? -7.658 22.592 20.038 1.00 88.88 180 GLU A C 1
ATOM 1353 O O . GLU A 1 180 ? -8.267 23.334 20.809 1.00 88.88 180 GLU A O 1
ATOM 1358 N N . ARG A 1 181 ? -7.787 21.258 20.097 1.00 88.25 181 ARG A N 1
ATOM 1359 C CA . ARG A 1 181 ? -8.569 20.537 21.114 1.00 88.25 181 ARG A CA 1
ATOM 1360 C C . ARG A 1 181 ? -7.799 19.335 21.672 1.00 88.25 181 ARG A C 1
ATOM 1362 O O . ARG A 1 181 ? -7.072 18.682 20.930 1.00 88.25 181 ARG A O 1
ATOM 1369 N N . PRO A 1 182 ? -7.971 18.983 22.958 1.00 89.94 182 PRO A N 1
ATOM 1370 C CA . PRO A 1 182 ? -7.382 17.767 23.505 1.00 89.94 182 PRO A CA 1
ATOM 1371 C C . PRO A 1 182 ? -8.102 16.507 22.983 1.00 89.94 182 PRO A C 1
ATOM 1373 O O . PRO A 1 182 ? -9.317 16.546 22.760 1.00 89.94 182 PRO A O 1
ATOM 1376 N N . PRO A 1 183 ? -7.396 15.370 22.830 1.00 90.31 183 PRO A N 1
ATOM 1377 C CA . PRO A 1 183 ? -8.025 14.097 22.500 1.00 90.31 183 PRO A CA 1
ATOM 1378 C C . PRO A 1 183 ? -8.951 13.642 23.632 1.00 90.31 183 PRO A C 1
ATOM 1380 O O . PRO A 1 183 ? -8.657 13.827 24.815 1.00 90.31 183 PRO A O 1
ATOM 1383 N N . THR A 1 184 ? -10.069 13.016 23.270 1.00 89.94 184 THR A N 1
ATOM 1384 C CA . THR A 1 184 ? -11.063 12.532 24.231 1.00 89.94 184 THR A CA 1
ATOM 1385 C C . THR A 1 184 ? -11.147 11.009 24.254 1.00 89.94 184 THR A C 1
ATOM 1387 O O . THR A 1 184 ? -10.987 10.327 23.238 1.00 89.94 184 THR A O 1
ATOM 1390 N N . VAL A 1 185 ? -11.436 10.481 25.442 1.00 87.69 185 VAL A N 1
ATOM 1391 C CA . VAL A 1 185 ? -11.623 9.053 25.712 1.00 87.69 185 VAL A CA 1
ATOM 1392 C C . VAL A 1 185 ? -13.058 8.839 26.199 1.00 87.69 185 VAL A C 1
ATOM 1394 O O . VAL A 1 185 ? -13.670 9.711 26.825 1.00 87.69 185 VAL A O 1
ATOM 1397 N N . SER A 1 186 ? -13.646 7.697 25.864 1.00 86.12 186 SER A N 1
ATOM 1398 C CA . SER A 1 186 ? -14.920 7.252 26.414 1.00 86.12 186 SER A CA 1
ATOM 1399 C C . SER A 1 186 ? -14.813 7.092 27.929 1.00 86.12 186 SER A C 1
ATOM 1401 O O . SER A 1 186 ? -13.878 6.481 28.429 1.00 86.12 186 SER A O 1
ATOM 1403 N N . LYS A 1 187 ? -15.802 7.615 28.662 1.00 76.50 187 LYS A N 1
ATOM 1404 C CA . LYS A 1 187 ? -15.900 7.444 30.121 1.00 76.50 187 LYS A CA 1
ATOM 1405 C C . LYS A 1 187 ? -16.382 6.049 30.531 1.00 76.50 187 LYS A C 1
ATOM 1407 O O . LYS A 1 187 ? -16.348 5.728 31.710 1.00 76.50 187 LYS A O 1
ATOM 1412 N N . LYS A 1 188 ? -16.907 5.261 29.587 1.00 76.75 188 LYS A N 1
ATOM 1413 C CA . LYS A 1 188 ? -17.346 3.889 29.855 1.00 76.75 188 LYS A CA 1
ATOM 1414 C C . LYS A 1 188 ? -16.141 2.968 29.786 1.00 76.75 188 LYS A C 1
ATOM 1416 O O . LYS A 1 188 ? -15.443 2.989 28.772 1.00 76.75 188 LYS A O 1
ATOM 1421 N N . ASP A 1 189 ? -15.964 2.149 30.817 1.00 72.81 189 ASP A N 1
ATOM 1422 C CA . ASP A 1 189 ? -14.979 1.078 30.791 1.00 72.81 189 ASP A CA 1
ATOM 1423 C C . ASP A 1 189 ? -15.266 0.139 29.627 1.00 72.81 189 ASP A C 1
ATOM 1425 O O . ASP A 1 189 ? -16.393 -0.315 29.402 1.00 72.81 189 ASP A O 1
ATOM 1429 N N . VAL A 1 190 ? -14.221 -0.112 28.852 1.00 82.44 190 VAL A N 1
ATOM 1430 C CA . VAL A 1 190 ? -14.304 -0.921 27.653 1.00 82.44 190 VAL A CA 1
ATOM 1431 C C . VAL A 1 190 ? -13.838 -2.330 27.984 1.00 82.44 190 VAL A C 1
ATOM 1433 O O . VAL A 1 190 ? -12.650 -2.638 27.970 1.00 82.44 190 VAL A O 1
ATOM 1436 N N . THR A 1 191 ? -14.791 -3.210 28.270 1.00 85.44 191 THR A N 1
ATOM 1437 C CA . THR A 1 191 ? -14.520 -4.642 28.412 1.00 85.44 191 THR A CA 1
ATOM 1438 C C . THR A 1 191 ? -14.444 -5.294 27.035 1.00 85.44 191 THR A C 1
ATOM 1440 O O . THR A 1 191 ? -15.342 -5.115 26.208 1.00 85.44 191 THR A O 1
ATOM 1443 N N . PHE A 1 192 ? -13.398 -6.079 26.786 1.00 92.31 192 PHE A N 1
ATOM 1444 C CA . PHE A 1 192 ? -13.261 -6.874 25.569 1.00 92.31 192 PHE A CA 1
ATOM 1445 C C . PHE A 1 192 ? -12.750 -8.277 25.900 1.00 92.31 192 PHE A C 1
ATOM 1447 O O . PHE A 1 192 ? -12.045 -8.481 26.887 1.00 92.31 192 PHE A O 1
ATOM 1454 N N . THR A 1 193 ? -13.111 -9.244 25.061 1.00 94.62 193 THR A N 1
ATOM 1455 C CA . THR A 1 193 ? -12.583 -10.610 25.130 1.00 94.62 193 THR A CA 1
ATOM 1456 C C . THR A 1 193 ? -11.572 -10.763 24.004 1.00 94.62 193 THR A C 1
ATOM 1458 O O . THR A 1 193 ? -12.005 -10.704 22.848 1.00 94.62 193 THR A O 1
ATOM 1461 N N . PRO A 1 194 ? -10.270 -10.924 24.304 1.00 94.44 194 PRO A N 1
ATOM 1462 C CA . PRO A 1 194 ? -9.245 -11.064 23.281 1.00 94.44 194 PRO A CA 1
ATOM 1463 C C . PRO A 1 194 ? -9.521 -12.220 22.320 1.00 94.44 194 PRO A C 1
ATOM 1465 O O . PRO A 1 194 ? -9.935 -13.293 22.758 1.00 94.44 194 PRO A O 1
ATOM 1468 N N . PHE A 1 195 ? -9.246 -12.021 21.034 1.00 94.62 195 PHE A N 1
ATOM 1469 C CA . PHE A 1 195 ? -9.186 -13.110 20.061 1.00 94.62 195 PHE A CA 1
ATOM 1470 C C . PHE A 1 195 ? -7.885 -13.899 20.215 1.00 94.62 195 PHE A C 1
ATOM 1472 O O . PHE A 1 195 ? -7.896 -15.128 20.172 1.00 94.62 195 PHE A O 1
ATOM 1479 N N . ASN A 1 196 ? -6.771 -13.204 20.454 1.00 91.94 196 ASN A N 1
ATOM 1480 C CA . ASN A 1 196 ? -5.505 -13.830 20.810 1.00 91.94 196 ASN A CA 1
ATOM 1481 C C . ASN A 1 196 ? -5.386 -14.020 22.336 1.00 91.94 196 ASN A C 1
ATOM 1483 O O . ASN A 1 196 ? -5.297 -13.055 23.098 1.00 91.94 196 ASN A O 1
ATOM 1487 N N . SER A 1 197 ? -5.321 -15.273 22.795 1.00 90.44 197 SER A N 1
ATOM 1488 C CA . SER A 1 197 ? -5.155 -15.609 24.218 1.00 90.44 197 SER A CA 1
ATOM 1489 C C . SER A 1 197 ? -3.777 -15.247 24.782 1.00 90.44 197 SER A C 1
ATOM 1491 O O . SER A 1 197 ? -3.642 -15.050 25.989 1.00 90.44 197 SER A O 1
ATOM 1493 N N . ASN A 1 198 ? -2.763 -15.115 23.925 1.00 93.25 198 ASN A N 1
ATOM 1494 C CA . ASN A 1 198 ? -1.357 -14.967 24.311 1.00 93.25 198 ASN A CA 1
ATOM 1495 C C . ASN A 1 198 ? -0.909 -13.501 24.435 1.00 93.25 198 ASN A C 1
ATOM 1497 O O . ASN A 1 198 ? 0.283 -13.211 24.370 1.00 93.25 198 ASN A O 1
ATOM 1501 N N . LEU A 1 199 ? -1.852 -12.568 24.591 1.00 93.81 199 LEU A N 1
ATOM 1502 C CA . LEU A 1 199 ? -1.532 -11.153 24.777 1.00 93.81 199 LEU A CA 1
ATOM 1503 C C . LEU A 1 199 ? -1.026 -10.877 26.193 1.00 93.81 199 LEU A C 1
ATOM 1505 O O . LEU A 1 199 ? -1.665 -11.252 27.189 1.00 93.81 199 LEU A O 1
ATOM 1509 N N . ASP A 1 200 ? 0.082 -10.146 26.274 1.00 94.12 200 ASP A N 1
ATOM 1510 C CA . ASP A 1 200 ? 0.622 -9.679 27.545 1.00 94.12 200 ASP A CA 1
ATOM 1511 C C . ASP A 1 200 ? -0.207 -8.520 28.137 1.00 94.12 200 ASP A C 1
ATOM 1513 O O . ASP A 1 200 ? -1.144 -7.987 27.530 1.00 94.12 200 ASP A O 1
ATOM 1517 N N . ARG A 1 201 ? 0.116 -8.132 29.377 1.00 94.06 201 ARG A N 1
ATOM 1518 C CA . ARG A 1 201 ? -0.603 -7.072 30.098 1.00 94.06 201 ARG A CA 1
ATOM 1519 C C . ARG A 1 201 ? -0.500 -5.711 29.402 1.00 94.06 201 ARG A C 1
ATOM 1521 O O . ARG A 1 201 ? -1.480 -4.972 29.400 1.00 94.06 201 ARG A O 1
ATOM 1528 N N . SER A 1 202 ? 0.658 -5.382 28.832 1.00 93.56 202 SER A N 1
ATOM 1529 C CA . SER A 1 202 ? 0.889 -4.097 28.164 1.00 93.56 202 SER A CA 1
ATOM 1530 C C . SER A 1 202 ? 0.096 -3.992 26.861 1.00 93.56 202 SER A C 1
ATOM 1532 O O . SER A 1 202 ? -0.513 -2.960 26.589 1.00 93.56 202 SER A O 1
ATOM 1534 N N . GLN A 1 203 ? 0.007 -5.091 26.109 1.00 94.38 203 GLN A N 1
ATOM 1535 C CA . GLN A 1 203 ? -0.799 -5.189 24.899 1.00 94.38 203 GLN A CA 1
ATOM 1536 C C . GLN A 1 203 ? -2.288 -5.065 25.233 1.00 94.38 203 GLN A C 1
ATOM 1538 O O . GLN A 1 203 ? -2.983 -4.270 24.606 1.00 94.38 203 GLN A O 1
ATOM 1543 N N . LYS A 1 204 ? -2.775 -5.779 26.260 1.00 94.81 204 LYS A N 1
ATOM 1544 C CA . LYS A 1 204 ? -4.175 -5.690 26.717 1.00 94.81 204 LYS A CA 1
ATOM 1545 C C . LYS A 1 204 ? -4.564 -4.275 27.153 1.00 94.81 204 LYS A C 1
ATOM 1547 O O . LYS A 1 204 ? -5.641 -3.804 26.790 1.00 94.81 204 LYS A O 1
ATOM 1552 N N . ASP A 1 205 ? -3.692 -3.592 27.892 1.00 92.94 205 ASP A N 1
ATOM 1553 C CA . ASP A 1 205 ? -3.894 -2.195 28.294 1.00 92.94 205 ASP A CA 1
ATOM 1554 C C . ASP A 1 205 ? -3.923 -1.255 27.079 1.00 92.94 205 ASP A C 1
ATOM 1556 O O . ASP A 1 205 ? -4.829 -0.431 26.946 1.00 92.94 205 ASP A O 1
ATOM 1560 N N . ALA A 1 206 ? -2.993 -1.430 26.136 1.00 93.19 206 ALA A N 1
ATOM 1561 C CA . ALA A 1 206 ? -2.973 -0.659 24.897 1.00 93.19 206 ALA A CA 1
ATOM 1562 C C . ALA A 1 206 ? -4.247 -0.863 24.062 1.00 93.19 206 ALA A C 1
ATOM 1564 O O . ALA A 1 206 ? -4.806 0.110 23.561 1.00 93.19 206 ALA A O 1
ATOM 1565 N N . ILE A 1 207 ? -4.747 -2.098 23.957 1.00 94.56 207 ILE A N 1
ATOM 1566 C CA . ILE A 1 207 ? -6.005 -2.405 23.264 1.00 94.56 207 ILE A CA 1
ATOM 1567 C C . ILE A 1 207 ? -7.180 -1.731 23.976 1.00 94.56 207 ILE A C 1
ATOM 1569 O O . ILE A 1 207 ? -7.960 -1.044 23.329 1.00 94.56 207 ILE A O 1
ATOM 1573 N N . SER A 1 208 ? -7.287 -1.843 25.303 1.00 93.88 208 SER A N 1
ATOM 1574 C CA . SER A 1 208 ? -8.351 -1.173 26.069 1.00 93.88 208 SER A CA 1
ATOM 1575 C C . SER A 1 208 ? -8.363 0.349 25.842 1.00 93.88 208 SER A C 1
ATOM 1577 O O . SER A 1 208 ? -9.410 0.953 25.583 1.00 93.88 208 SER A O 1
ATOM 1579 N N . LYS A 1 209 ? -7.182 0.978 25.846 1.00 92.56 209 LYS A N 1
ATOM 1580 C CA . LYS A 1 209 ? -7.019 2.412 25.559 1.00 92.56 209 LYS A CA 1
ATOM 1581 C C . LYS A 1 209 ? -7.377 2.765 24.116 1.00 92.56 209 LYS A C 1
ATOM 1583 O O . LYS A 1 209 ? -8.056 3.764 23.891 1.00 92.56 209 LYS A O 1
ATOM 1588 N N . ALA A 1 210 ? -6.984 1.944 23.145 1.00 94.38 210 ALA A N 1
ATOM 1589 C CA . ALA A 1 210 ? -7.349 2.144 21.745 1.00 94.38 210 ALA A CA 1
ATOM 1590 C C . ALA A 1 210 ? -8.871 2.101 21.561 1.00 94.38 210 ALA A C 1
ATOM 1592 O O . ALA A 1 210 ? -9.462 3.031 21.024 1.00 94.38 210 ALA A O 1
ATOM 1593 N N . LEU A 1 211 ? -9.506 1.065 22.109 1.00 93.38 211 LEU A N 1
ATOM 1594 C CA . LEU A 1 211 ? -10.941 0.808 22.015 1.00 93.38 211 LEU A CA 1
ATOM 1595 C C . LEU A 1 211 ? -11.812 1.812 22.790 1.00 93.38 211 LEU A C 1
ATOM 1597 O O . LEU A 1 211 ? -13.033 1.812 22.621 1.00 93.38 211 LEU A O 1
ATOM 1601 N N . SER A 1 212 ? -11.217 2.615 23.675 1.00 92.38 212 SER A N 1
ATOM 1602 C CA . SER A 1 212 ? -11.885 3.698 24.407 1.00 92.38 212 SER A CA 1
ATOM 1603 C C . SER A 1 212 ? -11.588 5.081 23.822 1.00 92.38 212 SER A C 1
ATOM 1605 O O . SER A 1 212 ? -12.295 6.038 24.142 1.00 92.38 212 SER A O 1
ATOM 1607 N N . SER A 1 213 ? -10.588 5.215 22.951 1.00 91.19 213 SER A N 1
ATOM 1608 C CA . SER A 1 213 ? -10.214 6.490 22.336 1.00 91.19 213 SER A CA 1
ATOM 1609 C C . SER A 1 213 ? -11.231 6.906 21.274 1.00 91.19 213 SER A C 1
ATOM 1611 O O . SER A 1 213 ? -11.620 6.105 20.431 1.00 91.19 213 SER A O 1
ATOM 1613 N N . LYS A 1 214 ? -11.672 8.171 21.297 1.00 87.50 214 LYS A N 1
ATOM 1614 C CA . LYS A 1 214 ? -12.671 8.678 20.337 1.00 87.50 214 LYS A CA 1
ATOM 1615 C C . LYS A 1 214 ? -12.067 9.366 19.121 1.00 87.50 214 LYS A C 1
ATOM 1617 O O . LYS A 1 214 ? -12.688 9.378 18.065 1.00 87.50 214 LYS A O 1
ATOM 1622 N N . ASN A 1 215 ? -10.909 10.001 19.295 1.00 88.44 215 ASN A N 1
ATOM 1623 C CA . ASN A 1 215 ? -10.301 10.836 18.259 1.00 88.44 215 ASN A CA 1
ATOM 1624 C C . ASN A 1 215 ? -9.057 10.172 17.677 1.00 88.44 215 ASN A C 1
ATOM 1626 O O . ASN A 1 215 ? -9.018 9.865 16.494 1.00 88.44 215 ASN A O 1
ATOM 1630 N N . VAL A 1 216 ? -8.046 9.949 18.514 1.00 90.38 216 VAL A N 1
ATOM 1631 C CA . VAL A 1 216 ? -6.749 9.421 18.097 1.00 90.38 216 VAL A CA 1
ATOM 1632 C C . VAL A 1 216 ? -6.153 8.587 19.223 1.00 90.38 216 VAL A C 1
ATOM 1634 O O . VAL A 1 216 ? -6.296 8.926 20.398 1.00 90.38 216 VAL A O 1
ATOM 1637 N N . PHE A 1 217 ? -5.481 7.503 18.853 1.00 92.38 217 PHE A N 1
ATOM 1638 C CA . PHE A 1 217 ? -4.700 6.667 19.753 1.00 92.38 217 PHE A CA 1
ATOM 1639 C C . PHE A 1 217 ? -3.335 6.412 19.120 1.00 92.38 217 PHE A C 1
ATOM 1641 O O . PHE A 1 217 ? -3.259 6.002 17.963 1.00 92.38 217 PHE A O 1
ATOM 1648 N N . LEU A 1 218 ? -2.263 6.645 19.877 1.00 92.81 218 LEU A N 1
ATOM 1649 C CA . LEU A 1 218 ? -0.902 6.383 19.426 1.00 92.81 218 LEU A CA 1
ATOM 1650 C C . LEU A 1 218 ? -0.371 5.126 20.110 1.00 92.81 218 LEU A C 1
ATOM 1652 O O . LEU A 1 218 ? -0.104 5.125 21.313 1.00 92.81 218 LEU A O 1
ATOM 1656 N N . LEU A 1 219 ? -0.186 4.069 19.325 1.00 91.75 219 LEU A N 1
ATOM 1657 C CA . LEU A 1 219 ? 0.484 2.861 19.782 1.00 91.75 219 LEU A CA 1
ATOM 1658 C C . LEU A 1 219 ? 1.986 2.983 19.535 1.00 91.75 219 LEU A C 1
ATOM 1660 O O . LEU A 1 219 ? 2.431 3.039 18.390 1.00 91.75 219 LEU A O 1
ATOM 1664 N N . HIS A 1 220 ? 2.773 2.954 20.605 1.00 89.50 220 HIS A N 1
ATOM 1665 C CA . HIS A 1 220 ? 4.227 2.898 20.518 1.00 89.50 220 HIS A CA 1
ATOM 1666 C C . HIS A 1 220 ? 4.749 1.578 21.088 1.00 89.50 220 HIS A C 1
ATOM 1668 O O . HIS A 1 220 ? 4.245 1.089 22.097 1.00 89.50 220 HIS A O 1
ATOM 1674 N N . GLY A 1 221 ? 5.773 1.008 20.456 1.00 83.12 221 GLY A N 1
ATOM 1675 C CA . GLY A 1 221 ? 6.404 -0.221 20.926 1.00 83.12 221 GLY A CA 1
ATOM 1676 C C . GLY A 1 221 ? 7.788 -0.423 20.303 1.00 83.12 221 GLY A C 1
ATOM 1677 O O . GLY A 1 221 ? 7.913 -0.316 19.079 1.00 83.12 221 GLY A O 1
ATOM 1678 N N . PRO A 1 222 ? 8.828 -0.752 21.088 1.00 83.88 222 PRO A N 1
ATOM 1679 C CA . PRO A 1 222 ? 10.139 -1.137 20.564 1.00 83.88 222 PRO A CA 1
ATOM 1680 C C . PRO A 1 222 ? 10.076 -2.296 19.546 1.00 83.88 222 PRO A C 1
ATOM 1682 O O . PRO A 1 222 ? 9.057 -3.000 19.454 1.00 83.88 222 PRO A O 1
ATOM 1685 N N . PRO A 1 223 ? 11.134 -2.529 18.751 1.00 82.69 223 PRO A N 1
ATOM 1686 C CA . PRO A 1 223 ? 11.224 -3.704 17.884 1.00 82.69 223 PRO A CA 1
ATOM 1687 C C . PRO A 1 223 ? 10.962 -5.004 18.665 1.00 82.69 223 PRO A C 1
ATOM 1689 O O . PRO A 1 223 ? 11.385 -5.142 19.807 1.00 82.69 223 PRO A O 1
ATOM 1692 N N . GLY A 1 224 ? 10.212 -5.939 18.075 1.00 84.62 224 GLY A N 1
ATOM 1693 C CA . GLY A 1 224 ? 9.910 -7.238 18.697 1.00 84.62 224 GLY A CA 1
ATOM 1694 C C . GLY A 1 224 ? 8.781 -7.263 19.742 1.00 84.62 224 GLY A C 1
ATOM 1695 O O . GLY A 1 224 ? 8.349 -8.343 20.120 1.00 84.62 224 GLY A O 1
ATOM 1696 N N . THR A 1 225 ? 8.215 -6.123 20.154 1.00 84.50 225 THR A N 1
ATOM 1697 C CA . THR A 1 225 ? 7.167 -6.059 21.211 1.00 84.50 225 THR A CA 1
ATOM 1698 C C . THR A 1 225 ? 5.745 -6.432 20.762 1.00 84.50 225 THR A C 1
ATOM 1700 O O . THR A 1 225 ? 4.765 -6.196 21.465 1.00 84.50 225 THR A O 1
ATOM 1703 N N . GLY A 1 226 ? 5.598 -7.004 19.566 1.00 89.00 226 GLY A N 1
ATOM 1704 C CA . GLY A 1 226 ? 4.295 -7.458 19.074 1.00 89.00 226 GLY A CA 1
ATOM 1705 C C . GLY A 1 226 ? 3.328 -6.342 18.658 1.00 89.00 226 GLY A C 1
ATOM 1706 O O . GLY A 1 226 ? 2.129 -6.585 18.629 1.00 89.00 226 GLY A O 1
ATOM 1707 N N . LYS A 1 227 ? 3.811 -5.146 18.274 1.00 91.94 227 LYS A N 1
ATOM 1708 C CA . LYS A 1 227 ? 2.966 -4.032 17.775 1.00 91.94 227 LYS A CA 1
ATOM 1709 C C . LYS A 1 227 ? 1.906 -4.478 16.763 1.00 91.94 227 LYS A C 1
ATOM 1711 O O . LYS A 1 227 ? 0.735 -4.149 16.908 1.00 91.94 227 LYS A O 1
ATOM 1716 N N . THR A 1 228 ? 2.314 -5.243 15.749 1.00 91.88 228 THR A N 1
ATOM 1717 C CA . THR A 1 228 ? 1.399 -5.750 14.717 1.00 91.88 228 THR A CA 1
ATOM 1718 C C . THR A 1 228 ? 0.348 -6.684 15.309 1.00 91.88 228 THR A C 1
ATOM 1720 O O . THR A 1 228 ? -0.806 -6.612 14.909 1.00 91.88 228 THR A O 1
ATOM 1723 N N . THR A 1 229 ? 0.709 -7.513 16.292 1.00 94.25 229 THR A N 1
ATOM 1724 C CA . THR A 1 229 ? -0.239 -8.364 17.027 1.00 94.25 229 THR A CA 1
ATOM 1725 C C . THR A 1 229 ? -1.281 -7.517 17.755 1.00 94.25 229 THR A C 1
ATOM 1727 O O . THR A 1 229 ? -2.472 -7.794 17.646 1.00 94.25 229 THR A O 1
ATOM 1730 N N . THR A 1 230 ? -0.854 -6.446 18.429 1.00 95.00 230 THR A N 1
ATOM 1731 C CA . THR A 1 230 ? -1.756 -5.499 19.099 1.00 95.00 230 THR A CA 1
ATOM 1732 C C . THR A 1 230 ? -2.689 -4.805 18.104 1.00 95.00 230 THR A C 1
ATOM 1734 O O . THR A 1 230 ? -3.884 -4.711 18.359 1.00 95.00 230 THR A O 1
ATOM 1737 N N . VAL A 1 231 ? -2.180 -4.354 16.951 1.00 95.38 231 VAL A N 1
ATOM 1738 C CA . VAL A 1 231 ? -3.010 -3.715 15.912 1.00 95.38 231 VAL A CA 1
ATOM 1739 C C . VAL A 1 231 ? -4.021 -4.683 15.312 1.00 95.38 231 VAL A C 1
ATOM 1741 O O . VAL A 1 231 ? -5.181 -4.315 15.155 1.00 95.38 231 VAL A O 1
ATOM 1744 N N . VAL A 1 232 ? -3.615 -5.917 15.008 1.00 96.12 232 VAL A N 1
ATOM 1745 C CA . VAL A 1 232 ? -4.530 -6.952 14.504 1.00 96.12 232 VAL A CA 1
ATOM 1746 C C . VAL A 1 232 ? -5.657 -7.190 15.502 1.00 96.12 232 VAL A C 1
ATOM 1748 O O . VAL A 1 232 ? -6.819 -7.195 15.108 1.00 96.12 232 VAL A O 1
ATOM 1751 N N . GLU A 1 233 ? -5.342 -7.299 16.792 1.00 96.56 233 GLU A N 1
ATOM 1752 C CA . GLU A 1 233 ? -6.360 -7.446 17.832 1.00 96.56 233 GLU A CA 1
ATOM 1753 C C . GLU A 1 233 ? -7.310 -6.236 17.884 1.00 96.56 233 GLU A C 1
ATOM 1755 O O . GLU A 1 233 ? -8.522 -6.426 17.914 1.00 96.56 233 GLU A O 1
ATOM 1760 N N . ILE A 1 234 ? -6.796 -5.000 17.819 1.00 96.38 234 ILE A N 1
ATOM 1761 C CA . ILE A 1 234 ? -7.634 -3.786 17.767 1.00 96.38 234 ILE A CA 1
ATOM 1762 C C . ILE A 1 234 ? -8.597 -3.840 16.573 1.00 96.38 234 ILE A C 1
ATOM 1764 O O . ILE A 1 234 ? -9.792 -3.597 16.742 1.00 96.38 234 ILE A O 1
ATOM 1768 N N . ILE A 1 235 ? -8.103 -4.201 15.384 1.00 96.50 235 ILE A N 1
ATOM 1769 C CA . ILE A 1 235 ? -8.927 -4.327 14.173 1.00 96.50 235 ILE A CA 1
ATOM 1770 C C . ILE A 1 235 ? -10.031 -5.367 14.385 1.00 96.50 235 ILE A C 1
ATOM 1772 O O . ILE A 1 235 ? -11.193 -5.082 14.105 1.00 96.50 235 ILE A O 1
ATOM 1776 N N . LEU A 1 236 ? -9.699 -6.552 14.904 1.00 96.56 236 LEU A N 1
ATOM 1777 C CA . LEU A 1 236 ? -10.679 -7.614 15.153 1.00 96.56 236 LEU A CA 1
ATOM 1778 C C . LEU A 1 236 ? -11.766 -7.169 16.140 1.00 96.56 236 LEU A C 1
ATOM 1780 O O . LEU A 1 236 ? -12.948 -7.435 15.917 1.00 96.56 236 LEU A O 1
ATOM 1784 N N . GLN A 1 237 ? -11.386 -6.464 17.208 1.00 95.88 237 GLN A N 1
ATOM 1785 C CA . GLN A 1 237 ? -12.329 -5.950 18.203 1.00 95.88 237 GLN A CA 1
ATOM 1786 C C . GLN A 1 237 ? -13.259 -4.878 17.623 1.00 95.88 237 GLN A C 1
ATOM 1788 O O . GLN A 1 237 ? -14.464 -4.925 17.867 1.00 95.88 237 GLN A O 1
ATOM 1793 N N . GLU A 1 238 ? -12.742 -3.945 16.825 1.00 94.06 238 GLU A N 1
ATOM 1794 C CA . GLU A 1 238 ? -13.568 -2.918 16.182 1.00 94.06 238 GLU A CA 1
ATOM 1795 C C . GLU A 1 238 ? -14.483 -3.502 15.094 1.00 94.06 238 GLU A C 1
ATOM 1797 O O . GLU A 1 238 ? -15.668 -3.169 15.031 1.00 94.06 238 GLU A O 1
ATOM 1802 N N . VAL A 1 239 ? -14.002 -4.469 14.307 1.00 94.12 239 VAL A N 1
ATOM 1803 C CA . VAL A 1 239 ? -14.843 -5.208 13.349 1.00 94.12 239 VAL A CA 1
ATOM 1804 C C . VAL A 1 239 ? -15.957 -5.969 14.076 1.00 94.12 239 VAL A C 1
ATOM 1806 O O . VAL A 1 239 ? -17.111 -5.919 13.649 1.00 94.12 239 VAL A O 1
ATOM 1809 N N . LYS A 1 240 ? -15.660 -6.611 15.216 1.00 94.06 240 LYS A N 1
ATOM 1810 C CA . LYS A 1 240 ? -16.666 -7.281 16.062 1.00 94.06 240 LYS A CA 1
ATOM 1811 C C . LYS A 1 240 ? -17.741 -6.313 16.570 1.00 94.06 240 LYS A C 1
ATOM 1813 O O . LYS A 1 240 ? -18.885 -6.718 16.756 1.00 94.06 240 LYS A O 1
ATOM 1818 N N . ARG A 1 241 ? -17.397 -5.038 16.771 1.00 91.81 241 ARG A N 1
ATOM 1819 C CA . ARG A 1 241 ? -18.330 -3.962 17.160 1.00 91.81 241 ARG A CA 1
ATOM 1820 C C . ARG A 1 241 ? -19.132 -3.391 15.991 1.00 91.81 241 ARG A C 1
ATOM 1822 O O . ARG A 1 241 ? -19.949 -2.500 16.201 1.00 91.81 241 ARG A O 1
ATOM 1829 N N . GLY A 1 242 ? -18.914 -3.890 14.776 1.00 91.31 242 GLY A N 1
ATOM 1830 C CA . GLY A 1 242 ? -19.593 -3.432 13.567 1.00 91.31 242 GLY A CA 1
ATOM 1831 C C . GLY A 1 242 ? -18.932 -2.230 12.891 1.00 91.31 242 GLY A C 1
ATOM 1832 O O . GLY A 1 242 ? -19.539 -1.637 11.998 1.00 91.31 242 GLY A O 1
ATOM 1833 N N . ALA A 1 243 ? -17.708 -1.856 13.281 1.00 89.25 243 ALA A N 1
ATOM 1834 C CA . ALA A 1 243 ? -16.971 -0.796 12.605 1.00 89.25 243 ALA A CA 1
ATOM 1835 C C . ALA A 1 243 ? -16.476 -1.249 11.221 1.00 89.25 243 ALA A C 1
ATOM 1837 O O . ALA A 1 243 ? -16.135 -2.413 10.999 1.00 89.25 243 ALA A O 1
ATOM 1838 N N . LYS A 1 244 ? -16.393 -0.296 10.288 1.00 88.62 244 LYS A N 1
ATOM 1839 C CA . LYS A 1 244 ? -15.668 -0.452 9.020 1.00 88.62 244 LYS A CA 1
ATOM 1840 C C . LYS A 1 244 ? -14.296 0.195 9.178 1.00 88.62 244 LYS A C 1
ATOM 1842 O O . LYS A 1 244 ? -14.220 1.338 9.621 1.00 88.62 244 LYS A O 1
ATOM 1847 N N . ILE A 1 245 ? -13.238 -0.533 8.831 1.00 91.38 245 ILE A N 1
ATOM 1848 C CA . ILE A 1 245 ? -11.854 -0.136 9.110 1.00 91.38 245 ILE A CA 1
ATOM 1849 C C . ILE A 1 245 ? -11.079 0.062 7.808 1.00 91.38 245 ILE A C 1
ATOM 1851 O O . ILE A 1 245 ? -11.100 -0.811 6.941 1.00 91.38 245 ILE A O 1
ATOM 1855 N N . LEU A 1 246 ? -10.358 1.183 7.711 1.00 92.88 246 LEU A N 1
ATOM 1856 C CA . LEU A 1 246 ? -9.345 1.441 6.693 1.00 92.88 246 LEU A CA 1
ATOM 1857 C C . LEU A 1 246 ? -7.954 1.294 7.334 1.00 92.88 246 LEU A C 1
ATOM 1859 O O . LEU A 1 246 ? -7.458 2.177 8.034 1.00 92.88 246 LEU A O 1
ATOM 1863 N N . ALA A 1 247 ? -7.311 0.151 7.105 1.00 91.38 247 ALA A N 1
ATOM 1864 C CA . ALA A 1 247 ? -5.951 -0.092 7.579 1.00 91.38 247 ALA A CA 1
ATOM 1865 C C . ALA A 1 247 ? -4.928 0.367 6.529 1.00 91.38 247 ALA A C 1
ATOM 1867 O O . ALA A 1 247 ? -4.931 -0.133 5.402 1.00 91.38 247 ALA A O 1
ATOM 1868 N N . CYS A 1 248 ? -4.033 1.281 6.913 1.00 92.06 248 CYS A N 1
ATOM 1869 C CA . CYS A 1 248 ? -3.005 1.845 6.040 1.00 92.06 248 CYS A CA 1
ATOM 1870 C C . CYS A 1 248 ? -1.605 1.650 6.641 1.00 92.06 248 CYS A C 1
ATOM 1872 O O . CYS A 1 248 ? -1.420 1.631 7.856 1.00 92.06 248 CYS A O 1
ATOM 1874 N N . ALA A 1 249 ? -0.592 1.530 5.784 1.00 89.94 249 ALA A N 1
ATOM 1875 C CA . ALA A 1 249 ? 0.808 1.532 6.200 1.00 89.94 249 ALA A CA 1
ATOM 1876 C C . ALA A 1 249 ? 1.694 2.125 5.099 1.00 89.94 249 ALA A C 1
ATOM 1878 O O . ALA A 1 249 ? 1.305 2.157 3.930 1.00 89.94 249 ALA A O 1
ATOM 1879 N N . ALA A 1 250 ? 2.903 2.551 5.468 1.00 83.19 250 ALA A N 1
ATOM 1880 C CA . ALA A 1 250 ? 3.851 3.170 4.540 1.00 83.19 250 ALA A CA 1
ATOM 1881 C C . ALA A 1 250 ? 4.408 2.202 3.472 1.00 83.19 250 ALA A C 1
ATOM 1883 O O . ALA A 1 250 ? 4.898 2.647 2.435 1.00 83.19 250 ALA A O 1
ATOM 1884 N N . SER A 1 251 ? 4.337 0.882 3.695 1.00 86.25 251 SER A N 1
ATOM 1885 C CA . SER A 1 251 ? 4.844 -0.131 2.761 1.00 86.25 251 SER A CA 1
ATOM 1886 C C . SER A 1 251 ? 3.832 -1.244 2.490 1.00 86.25 251 SER A C 1
ATOM 1888 O O . SER A 1 251 ? 3.048 -1.621 3.363 1.00 86.25 251 SER A O 1
ATOM 1890 N N . ASN A 1 252 ? 3.882 -1.821 1.283 1.00 87.50 252 ASN A N 1
ATOM 1891 C CA . ASN A 1 252 ? 3.021 -2.953 0.916 1.00 87.50 252 ASN A CA 1
ATOM 1892 C C . ASN A 1 252 ? 3.227 -4.150 1.845 1.00 87.50 252 ASN A C 1
ATOM 1894 O O . ASN A 1 252 ? 2.249 -4.722 2.305 1.00 87.50 252 ASN A O 1
ATOM 1898 N N . ILE A 1 253 ? 4.481 -4.462 2.187 1.00 89.00 253 ILE A N 1
ATOM 1899 C CA . ILE A 1 253 ? 4.821 -5.562 3.098 1.00 89.00 253 ILE A CA 1
ATOM 1900 C C . ILE A 1 253 ? 4.175 -5.368 4.474 1.00 89.00 253 ILE A C 1
ATOM 1902 O O . ILE A 1 253 ? 3.681 -6.327 5.059 1.00 89.00 253 ILE A O 1
ATOM 1906 N N . ALA A 1 254 ? 4.133 -4.140 4.999 1.00 89.44 254 ALA A N 1
ATOM 1907 C CA . ALA A 1 254 ? 3.467 -3.870 6.270 1.00 89.44 254 ALA A CA 1
ATOM 1908 C C . ALA A 1 254 ? 1.948 -4.102 6.191 1.00 89.44 254 ALA A C 1
ATOM 1910 O O . ALA A 1 254 ? 1.384 -4.690 7.112 1.00 89.44 254 ALA A O 1
ATOM 1911 N N . VAL A 1 255 ? 1.297 -3.704 5.092 1.00 92.69 255 VAL A N 1
ATOM 1912 C CA . VAL A 1 255 ? -0.132 -3.989 4.872 1.00 92.69 255 VAL A CA 1
ATOM 1913 C C . VAL A 1 255 ? -0.370 -5.493 4.733 1.00 92.69 255 VAL A C 1
ATOM 1915 O O . VAL A 1 255 ? -1.260 -6.039 5.381 1.00 92.69 255 VAL A O 1
ATOM 1918 N N . ASP A 1 256 ? 0.447 -6.180 3.939 1.00 93.19 256 ASP A N 1
ATOM 1919 C CA . ASP A 1 256 ? 0.310 -7.615 3.689 1.00 93.19 256 ASP A CA 1
ATOM 1920 C C . ASP A 1 256 ? 0.500 -8.420 4.984 1.00 93.19 256 ASP A C 1
ATOM 1922 O O . ASP A 1 256 ? -0.279 -9.325 5.266 1.00 93.19 256 ASP A O 1
ATOM 1926 N N . ASN A 1 257 ? 1.433 -8.008 5.846 1.00 92.94 257 ASN A N 1
ATOM 1927 C CA . ASN A 1 257 ? 1.631 -8.570 7.185 1.00 92.94 257 ASN A CA 1
ATOM 1928 C C . ASN A 1 257 ? 0.398 -8.451 8.099 1.00 92.94 257 ASN A C 1
ATOM 1930 O O . ASN A 1 257 ? 0.204 -9.290 8.986 1.00 92.94 257 ASN A O 1
ATOM 1934 N N . ILE A 1 258 ? -0.405 -7.394 7.948 1.00 94.56 258 ILE A N 1
ATOM 1935 C CA . ILE A 1 258 ? -1.668 -7.233 8.683 1.00 94.56 258 ILE A CA 1
ATOM 1936 C C . ILE A 1 258 ? -2.717 -8.168 8.085 1.00 94.56 258 ILE A C 1
ATOM 1938 O O . ILE A 1 258 ? -3.370 -8.900 8.826 1.00 94.56 258 ILE A O 1
ATOM 1942 N N . VAL A 1 259 ? -2.846 -8.181 6.753 1.00 95.12 259 VAL A N 1
ATOM 1943 C CA . VAL A 1 259 ? -3.805 -9.035 6.037 1.00 95.12 259 VAL A CA 1
ATOM 1944 C C . VAL A 1 259 ? -3.569 -10.509 6.359 1.00 95.12 259 VAL A C 1
ATOM 1946 O O . VAL A 1 259 ? -4.504 -11.191 6.763 1.00 95.12 259 VAL A O 1
ATOM 1949 N N . GLU A 1 260 ? -2.327 -10.984 6.269 1.00 94.69 260 GLU A N 1
ATOM 1950 C CA . GLU A 1 260 ? -1.947 -12.366 6.578 1.00 94.69 260 GLU A CA 1
ATOM 1951 C C . GLU A 1 260 ? -2.380 -12.783 7.989 1.00 94.69 260 GLU A C 1
ATOM 1953 O O . GLU A 1 260 ? -2.899 -13.879 8.185 1.00 94.69 260 GLU A O 1
ATOM 1958 N N . ARG A 1 261 ? -2.250 -11.889 8.976 1.00 94.56 261 ARG A N 1
ATOM 1959 C CA . ARG A 1 261 ? -2.675 -12.154 10.358 1.00 94.56 261 ARG A CA 1
ATOM 1960 C C . ARG A 1 261 ? -4.187 -12.073 10.563 1.00 94.56 261 ARG A C 1
ATOM 1962 O O . ARG A 1 261 ? -4.682 -12.644 11.530 1.00 94.56 261 ARG A O 1
ATOM 1969 N N . LEU A 1 262 ? -4.919 -11.382 9.691 1.00 95.00 262 LEU A N 1
ATOM 1970 C CA . LEU A 1 262 ? -6.382 -11.288 9.741 1.00 95.00 262 LEU A CA 1
ATOM 1971 C C . LEU A 1 262 ? -7.075 -12.469 9.044 1.00 95.00 262 LEU A C 1
ATOM 1973 O O . LEU A 1 262 ? -8.172 -12.848 9.456 1.00 95.00 262 LEU A O 1
ATOM 1977 N N . VAL A 1 263 ? -6.442 -13.074 8.032 1.00 92.00 263 VAL A N 1
ATOM 1978 C CA . VAL A 1 263 ? -6.996 -14.198 7.249 1.00 92.00 263 VAL A CA 1
ATOM 1979 C C . VAL A 1 263 ? -7.491 -15.367 8.124 1.00 92.00 263 VAL A C 1
ATOM 1981 O O . VAL A 1 263 ? -8.630 -15.796 7.915 1.00 92.00 263 VAL A O 1
ATOM 1984 N N . PRO A 1 264 ? -6.747 -15.856 9.142 1.00 93.25 264 PRO A N 1
ATOM 1985 C CA . PRO A 1 264 ? -7.207 -16.954 10.001 1.00 93.25 264 PRO A CA 1
ATOM 1986 C C . PRO A 1 264 ? -8.526 -16.675 10.736 1.00 93.25 264 PRO A C 1
ATOM 1988 O O . PRO A 1 264 ? -9.279 -17.603 11.022 1.00 93.25 264 PRO A O 1
ATOM 1991 N N . TYR A 1 265 ? -8.836 -15.403 11.003 1.00 93.31 265 TYR A N 1
ATOM 1992 C CA . TYR A 1 265 ? -10.058 -14.986 11.696 1.00 93.31 265 TYR A CA 1
ATOM 1993 C C . TYR A 1 265 ? -11.266 -14.832 10.763 1.00 93.31 265 TYR A C 1
ATOM 1995 O O . TYR A 1 265 ? -12.356 -14.505 11.232 1.00 93.31 265 TYR A O 1
ATOM 2003 N N . ARG A 1 266 ? -11.095 -15.065 9.451 1.00 90.38 266 ARG A N 1
ATOM 2004 C CA . ARG A 1 266 ? -12.158 -15.022 8.429 1.00 90.38 266 ARG A CA 1
ATOM 2005 C C . ARG A 1 266 ? -12.972 -13.721 8.434 1.00 90.38 266 ARG A C 1
ATOM 2007 O O . ARG A 1 266 ? -14.166 -13.721 8.132 1.00 90.38 266 ARG A O 1
ATOM 2014 N N . VAL A 1 267 ? -12.335 -12.600 8.773 1.00 90.31 267 VAL A N 1
ATOM 2015 C CA . VAL A 1 267 ? -12.977 -11.284 8.683 1.00 90.31 267 VAL A CA 1
ATOM 2016 C C . VAL A 1 267 ? -13.174 -10.889 7.221 1.00 90.31 267 VAL A C 1
ATOM 2018 O O . VAL A 1 267 ? -12.325 -11.161 6.373 1.00 90.31 267 VAL A O 1
ATOM 2021 N N . LYS A 1 268 ? -14.297 -10.229 6.916 1.00 90.88 268 LYS A N 1
ATOM 2022 C CA . LYS A 1 268 ? -14.542 -9.671 5.579 1.00 90.88 268 LYS A CA 1
ATOM 2023 C C . LYS A 1 268 ? -13.541 -8.546 5.330 1.00 90.88 268 LYS A C 1
ATOM 2025 O O . LYS A 1 268 ? -13.637 -7.496 5.961 1.00 90.88 268 LYS A O 1
ATOM 2030 N N . LEU A 1 269 ? -12.589 -8.773 4.433 1.00 93.50 269 LEU A N 1
ATOM 2031 C CA . LEU A 1 269 ? -11.504 -7.839 4.146 1.00 93.50 269 LEU A CA 1
ATOM 2032 C C . LEU A 1 269 ? -11.243 -7.755 2.642 1.00 93.50 269 LEU A C 1
ATOM 2034 O O . LEU A 1 269 ? -11.491 -8.714 1.913 1.00 93.50 269 LEU A O 1
ATOM 2038 N N . VAL A 1 270 ? -10.726 -6.611 2.196 1.00 92.75 270 VAL A N 1
ATOM 2039 C CA . VAL A 1 270 ? -10.322 -6.368 0.806 1.00 92.75 270 VAL A CA 1
ATOM 2040 C C . VAL A 1 270 ? -8.957 -5.690 0.811 1.00 92.75 270 VAL A C 1
ATOM 2042 O O . VAL A 1 270 ? -8.788 -4.627 1.409 1.00 92.75 270 VAL A O 1
ATOM 2045 N N . ARG A 1 271 ? -7.973 -6.289 0.139 1.00 93.19 271 ARG A N 1
ATOM 2046 C CA . ARG A 1 271 ? -6.634 -5.721 -0.047 1.00 93.19 271 ARG A CA 1
ATOM 2047 C C . ARG A 1 271 ? -6.591 -4.935 -1.357 1.00 93.19 271 ARG A C 1
ATOM 2049 O O . ARG A 1 271 ? -6.638 -5.502 -2.444 1.00 93.19 271 ARG A O 1
ATOM 2056 N N . LEU A 1 272 ? -6.477 -3.612 -1.253 1.00 90.00 272 LEU A N 1
ATOM 2057 C CA . LEU A 1 272 ? -6.347 -2.721 -2.410 1.00 90.00 272 LEU A CA 1
ATOM 2058 C C . LEU A 1 272 ? -4.886 -2.539 -2.791 1.00 90.00 272 LEU A C 1
ATOM 2060 O O . LEU A 1 272 ? -4.121 -2.006 -1.995 1.00 90.00 272 LEU A O 1
ATOM 2064 N N . GLY A 1 273 ? -4.490 -2.916 -3.999 1.00 84.25 273 GLY A N 1
ATOM 2065 C CA . GLY A 1 273 ? -3.132 -2.703 -4.484 1.00 84.25 273 GLY A CA 1
ATOM 2066 C C . GLY A 1 273 ? -2.861 -3.505 -5.743 1.00 84.25 273 GLY A C 1
ATOM 2067 O O . GLY A 1 273 ? -3.548 -4.479 -6.021 1.00 84.25 273 GLY A O 1
ATOM 2068 N N . HIS A 1 274 ? -1.845 -3.093 -6.497 1.00 82.12 274 HIS A N 1
ATOM 2069 C CA . HIS A 1 274 ? -1.447 -3.815 -7.698 1.00 82.12 274 HIS A CA 1
ATOM 2070 C C . HIS A 1 274 ? -0.960 -5.228 -7.310 1.00 82.12 274 HIS A C 1
ATOM 2072 O O . HIS A 1 274 ? -0.003 -5.307 -6.539 1.00 82.12 274 HIS A O 1
ATOM 2078 N N . PRO A 1 275 ? -1.526 -6.325 -7.854 1.00 82.69 275 PRO A N 1
ATOM 2079 C CA . PRO A 1 275 ? -1.183 -7.708 -7.503 1.00 82.69 275 PRO A CA 1
ATOM 2080 C C . PRO A 1 275 ? 0.315 -8.017 -7.533 1.00 82.69 275 PRO A C 1
ATOM 2082 O O . PRO A 1 275 ? 0.824 -8.736 -6.682 1.00 82.69 275 PRO A O 1
ATOM 2085 N N . ALA A 1 276 ? 1.053 -7.403 -8.465 1.00 82.06 276 ALA A N 1
ATOM 2086 C CA . ALA A 1 276 ? 2.508 -7.568 -8.563 1.00 82.06 276 ALA A CA 1
ATOM 2087 C C . ALA A 1 276 ? 3.294 -6.999 -7.368 1.00 82.06 276 ALA A C 1
ATOM 2089 O O . ALA A 1 276 ? 4.508 -7.168 -7.287 1.00 82.06 276 ALA A O 1
ATOM 2090 N N . ARG A 1 277 ? 2.616 -6.274 -6.474 1.00 85.19 277 ARG A N 1
ATOM 2091 C CA . ARG A 1 277 ? 3.164 -5.670 -5.258 1.00 85.19 277 ARG A CA 1
ATOM 2092 C C . ARG A 1 277 ? 2.722 -6.362 -3.977 1.00 85.19 277 ARG A C 1
ATOM 2094 O O . ARG A 1 277 ? 3.023 -5.851 -2.903 1.00 85.19 277 ARG A O 1
ATOM 2101 N N . LEU A 1 278 ? 1.994 -7.466 -4.106 1.00 87.56 278 LEU A N 1
ATOM 2102 C CA . LEU A 1 278 ? 1.422 -8.202 -2.993 1.00 87.56 278 LEU A CA 1
ATOM 2103 C C . LEU A 1 278 ? 2.197 -9.492 -2.747 1.00 87.56 278 LEU A C 1
ATOM 2105 O O . LEU A 1 278 ? 2.667 -10.141 -3.685 1.00 87.56 278 LEU A O 1
ATOM 2109 N N . LEU A 1 279 ? 2.280 -9.887 -1.481 1.00 86.88 279 LEU A N 1
ATOM 2110 C CA . LEU A 1 279 ? 2.783 -11.200 -1.105 1.00 86.88 279 LEU A CA 1
ATOM 2111 C C . LEU A 1 279 ? 1.842 -12.321 -1.593 1.00 86.88 279 LEU A C 1
ATOM 2113 O O . LEU A 1 279 ? 0.619 -12.148 -1.566 1.00 86.88 279 LEU A O 1
ATOM 2117 N N . PRO A 1 280 ? 2.373 -13.493 -1.999 1.00 85.31 280 PRO A N 1
ATOM 2118 C CA . PRO A 1 280 ? 1.560 -14.592 -2.522 1.00 85.31 280 PRO A CA 1
ATOM 2119 C C . PRO A 1 280 ? 0.403 -15.001 -1.604 1.00 85.31 280 PRO A C 1
ATOM 2121 O O . PRO A 1 280 ? -0.719 -15.182 -2.071 1.00 85.31 280 PRO A O 1
ATOM 2124 N N . GLN A 1 281 ? 0.650 -15.070 -0.294 1.00 87.25 281 GLN A N 1
ATOM 2125 C CA . GLN A 1 281 ? -0.338 -15.490 0.700 1.00 87.25 281 GLN A CA 1
ATOM 2126 C C . GLN A 1 281 ? -1.508 -14.511 0.884 1.00 87.25 281 GLN A C 1
ATOM 2128 O O . GLN A 1 281 ? -2.531 -14.890 1.448 1.00 87.25 281 GLN A O 1
ATOM 2133 N N . VAL A 1 282 ? -1.393 -13.265 0.405 1.00 89.38 282 VAL A N 1
ATOM 2134 C CA . VAL A 1 282 ? -2.478 -12.272 0.487 1.00 89.38 282 VAL A CA 1
ATOM 2135 C C . VAL A 1 282 ? -3.178 -12.033 -0.851 1.00 89.38 282 VAL A C 1
ATOM 2137 O O . VAL A 1 282 ? -4.126 -11.250 -0.898 1.00 89.38 282 VAL A O 1
ATOM 2140 N N . LEU A 1 283 ? -2.756 -12.698 -1.934 1.00 87.12 283 LEU A N 1
ATOM 2141 C CA . LEU A 1 283 ? -3.328 -12.489 -3.270 1.00 87.12 283 LEU A CA 1
ATOM 2142 C C . LEU A 1 283 ? -4.827 -12.790 -3.317 1.00 87.12 283 LEU A C 1
ATOM 2144 O O . LEU A 1 283 ? -5.566 -12.059 -3.965 1.00 87.12 283 LEU A O 1
ATOM 2148 N N . GLU A 1 284 ? -5.297 -13.806 -2.594 1.00 87.88 284 GLU A N 1
ATOM 2149 C CA . GLU A 1 284 ? -6.727 -14.147 -2.542 1.00 87.88 284 GLU A CA 1
ATOM 2150 C C . GLU A 1 284 ? -7.594 -13.060 -1.899 1.00 87.88 284 GLU A C 1
ATOM 2152 O O . GLU A 1 284 ? -8.787 -12.946 -2.179 1.00 87.88 284 GLU A O 1
ATOM 2157 N N . SER A 1 285 ? -6.980 -12.250 -1.041 1.00 89.31 285 SER A N 1
ATOM 2158 C CA . SER A 1 285 ? -7.615 -11.124 -0.370 1.00 89.31 285 SER A CA 1
ATOM 2159 C C . SER A 1 285 ? -7.648 -9.865 -1.237 1.00 89.31 285 SER A C 1
ATOM 2161 O O . SER A 1 285 ? -8.296 -8.889 -0.855 1.00 89.31 285 SER A O 1
ATOM 2163 N N . ALA A 1 286 ? -6.937 -9.845 -2.370 1.00 89.75 286 ALA A N 1
ATOM 2164 C CA . ALA A 1 286 ? -6.865 -8.688 -3.252 1.00 89.75 286 ALA A CA 1
ATOM 2165 C C . ALA A 1 286 ? -8.212 -8.400 -3.922 1.00 89.75 286 ALA A C 1
ATOM 2167 O O . ALA A 1 286 ? -8.945 -9.326 -4.269 1.00 89.75 286 ALA A O 1
ATOM 2168 N N . LEU A 1 287 ? -8.512 -7.119 -4.157 1.00 86.50 287 LEU A N 1
ATOM 2169 C CA . LEU A 1 287 ? -9.733 -6.717 -4.864 1.00 86.50 287 LEU A CA 1
ATOM 2170 C C . LEU A 1 287 ? -9.864 -7.442 -6.208 1.00 86.50 287 LEU A C 1
ATOM 2172 O O . LEU A 1 287 ? -10.905 -8.035 -6.470 1.00 86.50 287 LEU A O 1
ATOM 2176 N N . ASP A 1 288 ? -8.796 -7.463 -7.007 1.00 81.62 288 ASP A N 1
ATOM 2177 C CA . ASP A 1 288 ? -8.807 -8.104 -8.324 1.00 81.62 288 ASP A CA 1
ATOM 2178 C C . ASP A 1 288 ? -9.145 -9.601 -8.216 1.00 81.62 288 ASP A C 1
ATOM 2180 O O . ASP A 1 288 ? -9.937 -10.118 -8.998 1.00 81.62 288 ASP A O 1
ATOM 2184 N N . ALA A 1 289 ? -8.620 -10.299 -7.203 1.00 82.25 289 ALA A N 1
ATOM 2185 C CA . ALA A 1 289 ? -8.927 -11.710 -6.977 1.00 82.25 289 ALA A CA 1
ATOM 2186 C C . ALA A 1 289 ? -10.388 -11.934 -6.562 1.00 82.25 289 ALA A C 1
ATOM 2188 O O . ALA A 1 289 ? -11.002 -12.908 -6.989 1.00 82.25 289 ALA A O 1
ATOM 2189 N N . GLN A 1 290 ? -10.959 -11.039 -5.754 1.00 84.12 290 GLN A N 1
ATOM 2190 C CA . GLN A 1 290 ? -12.359 -11.128 -5.336 1.00 84.12 290 GLN A CA 1
ATOM 2191 C C . GLN A 1 290 ? -13.323 -10.804 -6.479 1.00 84.12 290 GLN A C 1
ATOM 2193 O O . GLN A 1 290 ? -14.316 -11.507 -6.649 1.00 84.12 290 GLN A O 1
ATOM 2198 N N . VAL A 1 291 ? -13.008 -9.802 -7.304 1.00 81.56 291 VAL A N 1
ATOM 2199 C CA . VAL A 1 291 ? -13.775 -9.477 -8.517 1.00 81.56 291 VAL A CA 1
ATOM 2200 C C . VAL A 1 291 ? -13.739 -10.650 -9.494 1.00 81.56 291 VAL A C 1
ATOM 2202 O O . VAL A 1 291 ? -14.777 -11.044 -10.009 1.00 81.56 291 VAL A O 1
ATOM 2205 N N . LEU A 1 292 ? -12.578 -11.290 -9.667 1.00 72.81 292 LEU A N 1
ATOM 2206 C CA . LEU A 1 292 ? -12.427 -12.503 -10.478 1.00 72.81 292 LEU A CA 1
ATOM 2207 C C . LEU A 1 292 ? -13.002 -13.776 -9.854 1.00 72.81 292 LEU A C 1
ATOM 2209 O O . LEU A 1 292 ? -12.902 -14.842 -10.456 1.00 72.81 292 LEU A O 1
ATOM 2213 N N . ARG A 1 293 ? -13.567 -13.704 -8.653 1.00 72.56 293 ARG A N 1
ATOM 2214 C CA . ARG A 1 293 ? -14.392 -14.773 -8.079 1.00 72.56 293 ARG A CA 1
ATOM 2215 C C . ARG A 1 293 ? -15.885 -14.452 -8.203 1.00 72.56 293 ARG A C 1
ATOM 2217 O O . ARG A 1 293 ? -16.682 -15.380 -8.137 1.00 72.56 293 ARG A O 1
ATOM 2224 N N . GLY A 1 294 ? -16.244 -13.178 -8.386 1.00 63.16 294 GLY A N 1
ATOM 2225 C CA . GLY A 1 294 ? -17.611 -12.715 -8.625 1.00 63.16 294 GLY A CA 1
ATOM 2226 C C . GLY A 1 294 ? -18.131 -13.098 -10.014 1.00 63.16 294 GLY A C 1
ATOM 2227 O O . GLY A 1 294 ? -17.353 -13.353 -10.930 1.00 63.16 294 GLY A O 1
ATOM 2228 N N . ASP A 1 295 ? -19.453 -13.186 -10.139 1.00 55.69 295 ASP A N 1
ATOM 2229 C CA . ASP A 1 295 ? -20.186 -13.813 -11.247 1.00 55.69 295 ASP A CA 1
ATOM 2230 C C . ASP A 1 295 ? -19.704 -13.396 -12.662 1.00 55.69 295 ASP A C 1
ATOM 2232 O O . ASP A 1 295 ? -19.640 -12.207 -12.970 1.00 55.69 295 ASP A O 1
ATOM 2236 N N . ASN A 1 296 ? -19.422 -14.410 -13.512 1.00 53.06 296 ASN A N 1
ATOM 2237 C CA . ASN A 1 296 ? -18.972 -14.411 -14.936 1.00 53.06 296 ASN A CA 1
ATOM 2238 C C . ASN A 1 296 ? -17.527 -14.881 -15.250 1.00 53.06 296 ASN A C 1
ATOM 2240 O O . ASN A 1 296 ? -16.951 -14.540 -16.284 1.00 53.06 296 ASN A O 1
ATOM 2244 N N . THR A 1 297 ? -16.925 -15.730 -14.417 1.00 51.47 297 THR A N 1
ATOM 2245 C CA . THR A 1 297 ? -15.490 -16.081 -14.520 1.00 51.47 297 THR A CA 1
ATOM 2246 C C . THR A 1 297 ? -15.158 -17.315 -15.359 1.00 51.47 297 THR A C 1
ATOM 2248 O O . THR A 1 297 ? -13.985 -17.534 -15.667 1.00 51.47 297 THR A O 1
ATOM 2251 N N . GLY A 1 298 ? -16.165 -18.075 -15.805 1.00 53.34 298 GLY A N 1
ATOM 2252 C CA . GLY A 1 298 ? -15.982 -19.125 -16.817 1.00 53.34 298 GLY A CA 1
ATOM 2253 C C . GLY A 1 298 ? -15.445 -18.543 -18.128 1.00 53.34 298 GLY A C 1
ATOM 2254 O O . GLY A 1 298 ? -14.359 -18.910 -18.567 1.00 53.34 298 GLY A O 1
ATOM 2255 N N . LEU A 1 299 ? -16.124 -17.513 -18.650 1.00 50.28 299 LEU A N 1
ATOM 2256 C CA . LEU A 1 299 ? -15.719 -16.806 -19.870 1.00 50.28 299 LEU A CA 1
ATOM 2257 C C . LEU A 1 299 ? -14.319 -16.184 -19.743 1.00 50.28 299 LEU A C 1
ATOM 2259 O O . LEU A 1 299 ? -13.489 -16.322 -20.633 1.00 50.28 299 LEU A O 1
ATOM 2263 N N . ALA A 1 300 ? -14.024 -15.526 -18.615 1.00 50.66 300 ALA A N 1
ATOM 2264 C CA . ALA A 1 300 ? -12.732 -14.869 -18.407 1.00 50.66 300 ALA A CA 1
ATOM 2265 C C . ALA A 1 300 ? -11.556 -15.863 -18.327 1.00 50.66 300 ALA A C 1
ATOM 2267 O O . ALA A 1 300 ? -10.440 -15.529 -18.724 1.00 50.66 300 ALA A O 1
ATOM 2268 N N . ASN A 1 301 ? -11.778 -17.076 -17.812 1.00 52.41 301 ASN A N 1
ATOM 2269 C CA . ASN A 1 301 ? -10.749 -18.115 -17.769 1.00 52.41 301 ASN A CA 1
ATOM 2270 C C . ASN A 1 301 ? -10.537 -18.789 -19.129 1.00 52.41 301 ASN A C 1
ATOM 2272 O O . ASN A 1 301 ? -9.393 -19.117 -19.452 1.00 52.41 301 ASN A O 1
ATOM 2276 N N . ASP A 1 302 ? -11.590 -18.940 -19.931 1.00 53.22 302 ASP A N 1
ATOM 2277 C CA . ASP A 1 302 ? -11.484 -19.473 -21.291 1.00 53.22 302 ASP A CA 1
ATOM 2278 C C . ASP A 1 302 ? -10.775 -18.476 -22.221 1.00 53.22 302 ASP A C 1
ATOM 2280 O O . ASP A 1 302 ? -9.786 -18.844 -22.855 1.00 53.22 302 ASP A O 1
ATOM 2284 N N . ILE A 1 303 ? -11.124 -17.183 -22.154 1.00 55.16 303 ILE A N 1
ATOM 2285 C CA . ILE A 1 303 ? -10.408 -16.116 -22.877 1.00 55.16 303 ILE A CA 1
ATOM 2286 C C . ILE A 1 303 ? -8.929 -16.059 -22.446 1.00 55.16 303 ILE A C 1
ATOM 2288 O O . ILE A 1 303 ? -8.045 -15.847 -23.268 1.00 55.16 303 ILE A O 1
ATOM 2292 N N . ARG A 1 304 ? -8.602 -16.281 -21.164 1.00 52.69 304 ARG A N 1
ATOM 2293 C CA . ARG A 1 304 ? -7.196 -16.302 -20.702 1.00 52.69 304 ARG A CA 1
ATOM 2294 C C . ARG A 1 304 ? -6.402 -17.489 -21.227 1.00 52.69 304 ARG A C 1
ATOM 2296 O O . ARG A 1 304 ? -5.207 -17.332 -21.482 1.00 52.69 304 ARG A O 1
ATOM 2303 N N . LYS A 1 305 ? -7.029 -18.664 -21.348 1.00 52.62 305 LYS A N 1
ATOM 2304 C CA . LYS A 1 305 ? -6.398 -19.846 -21.950 1.00 52.62 305 LYS A CA 1
ATOM 2305 C C . LYS A 1 305 ? -6.151 -19.625 -23.437 1.00 52.62 305 LYS A C 1
ATOM 2307 O O . LYS A 1 305 ? -5.047 -19.916 -23.887 1.00 52.62 305 LYS A O 1
ATOM 2312 N N . GLU A 1 306 ? -7.125 -19.060 -24.148 1.00 52.47 306 GLU A N 1
ATOM 2313 C CA . GLU A 1 306 ? -6.978 -18.673 -25.554 1.00 52.47 306 GLU A CA 1
ATOM 2314 C C . GLU A 1 306 ? -5.907 -17.594 -25.729 1.00 52.47 306 GLU A C 1
ATOM 2316 O O . GLU A 1 306 ? -5.015 -17.770 -26.547 1.00 52.47 306 GLU A O 1
ATOM 2321 N N . MET A 1 307 ? -5.885 -16.546 -24.897 1.00 54.31 307 MET A N 1
ATOM 2322 C CA . MET A 1 307 ? -4.825 -15.529 -24.918 1.00 54.31 307 MET A CA 1
ATOM 2323 C C . MET A 1 307 ? -3.444 -16.130 -24.657 1.00 54.31 307 MET A C 1
ATOM 2325 O O . MET A 1 307 ? -2.494 -15.788 -25.347 1.00 54.31 307 MET A O 1
ATOM 2329 N N . LYS A 1 308 ? -3.302 -17.040 -23.684 1.00 45.03 308 LYS A N 1
ATOM 2330 C CA . LYS A 1 308 ? -2.017 -17.707 -23.422 1.00 45.03 308 LYS A CA 1
ATOM 2331 C C . LYS A 1 308 ? -1.555 -18.513 -24.639 1.00 45.03 308 LYS A C 1
ATOM 2333 O O . LYS A 1 308 ? -0.373 -18.484 -24.965 1.00 45.03 308 LYS A O 1
ATOM 2338 N N . TRP A 1 309 ? -2.487 -19.189 -25.309 1.00 48.06 309 TRP A N 1
ATOM 2339 C CA . TRP A 1 309 ? -2.238 -19.884 -26.570 1.00 48.06 309 TRP A CA 1
ATOM 2340 C C . TRP A 1 309 ? -1.821 -18.919 -27.681 1.00 48.06 309 TRP A C 1
ATOM 2342 O O . TRP A 1 309 ? -0.753 -19.106 -28.247 1.00 48.06 309 TRP A O 1
ATOM 2352 N N . ILE A 1 310 ? -2.581 -17.846 -27.912 1.00 52.59 310 ILE A N 1
ATOM 2353 C CA . ILE A 1 310 ? -2.312 -16.832 -28.942 1.00 52.59 310 ILE A CA 1
ATOM 2354 C C . ILE A 1 310 ? -0.978 -16.129 -28.695 1.00 52.59 310 ILE A C 1
ATOM 2356 O O . ILE A 1 310 ? -0.247 -15.880 -29.638 1.00 52.59 310 ILE A O 1
ATOM 2360 N N . ILE A 1 311 ? -0.606 -15.826 -27.452 1.00 50.62 311 ILE A N 1
ATOM 2361 C CA . ILE A 1 311 ? 0.670 -15.160 -27.155 1.00 50.62 311 ILE A CA 1
ATOM 2362 C C . ILE A 1 311 ? 1.852 -16.101 -27.423 1.00 50.62 311 ILE A C 1
ATOM 2364 O O . ILE A 1 311 ? 2.842 -15.681 -28.021 1.00 50.62 311 ILE A O 1
ATOM 2368 N N . ILE A 1 312 ? 1.748 -17.375 -27.029 1.00 50.50 312 ILE A N 1
ATOM 2369 C CA . ILE A 1 312 ? 2.762 -18.398 -27.334 1.00 50.50 312 ILE A CA 1
ATOM 2370 C C . ILE A 1 312 ? 2.837 -18.634 -28.848 1.00 50.50 312 ILE A C 1
ATOM 2372 O O . ILE A 1 312 ? 3.925 -18.747 -29.409 1.00 50.50 312 ILE A O 1
ATOM 2376 N N . GLU A 1 313 ? 1.689 -18.676 -29.517 1.00 48.12 313 GLU A N 1
ATOM 2377 C CA . GLU A 1 313 ? 1.572 -18.888 -30.953 1.00 48.12 313 GLU A CA 1
ATOM 2378 C C . GLU A 1 313 ? 2.067 -17.676 -31.748 1.00 48.12 313 GLU A C 1
ATOM 2380 O O . GLU A 1 313 ? 2.809 -17.870 -32.694 1.00 48.12 313 GLU A O 1
ATOM 2385 N N . CYS A 1 314 ? 1.804 -16.436 -31.335 1.00 45.97 314 CYS A N 1
ATOM 2386 C CA . CYS A 1 314 ? 2.367 -15.217 -31.925 1.00 45.97 314 CYS A CA 1
ATOM 2387 C C . CYS A 1 314 ? 3.876 -15.103 -31.682 1.00 45.97 314 CYS A C 1
ATOM 2389 O O . CYS A 1 314 ? 4.605 -14.653 -32.566 1.00 45.97 314 CYS A O 1
ATOM 2391 N N . TYR A 1 315 ? 4.372 -15.535 -30.521 1.00 48.81 315 TYR A N 1
ATOM 2392 C CA . TYR A 1 315 ? 5.806 -15.561 -30.230 1.00 48.81 315 TYR A CA 1
ATOM 2393 C C . TYR A 1 315 ? 6.536 -16.602 -31.096 1.00 48.81 315 TYR A C 1
ATOM 2395 O O . TYR A 1 315 ? 7.560 -16.300 -31.709 1.00 48.81 315 TYR A O 1
ATOM 2403 N N . ASN A 1 316 ? 5.961 -17.799 -31.242 1.00 42.50 316 ASN A N 1
ATOM 2404 C CA . ASN A 1 316 ? 6.492 -18.847 -32.117 1.00 42.50 316 ASN A CA 1
ATOM 2405 C C . ASN A 1 316 ? 6.307 -18.513 -33.609 1.00 42.50 316 ASN A C 1
ATOM 2407 O O . ASN A 1 316 ? 7.225 -18.706 -34.404 1.00 42.50 316 ASN A O 1
ATOM 2411 N N . ASN A 1 317 ? 5.173 -17.926 -33.997 1.00 39.84 317 ASN A N 1
ATOM 2412 C CA . ASN A 1 317 ? 4.896 -17.481 -35.362 1.00 39.84 317 ASN A CA 1
ATOM 2413 C C . ASN A 1 317 ? 5.647 -16.206 -35.729 1.00 39.84 317 ASN A C 1
ATOM 2415 O O . ASN A 1 317 ? 5.787 -15.925 -36.908 1.00 39.84 317 ASN A O 1
ATOM 2419 N N . SER A 1 318 ? 6.233 -15.464 -34.791 1.00 38.88 318 SER A N 1
ATOM 2420 C CA . SER A 1 318 ? 7.165 -14.382 -35.137 1.00 38.88 318 SER A CA 1
ATOM 2421 C C . SER A 1 318 ? 8.491 -14.908 -35.700 1.00 38.88 318 SER A C 1
ATOM 2423 O O . SER A 1 318 ? 9.165 -14.186 -36.430 1.00 38.88 318 SER A O 1
ATOM 2425 N N . ILE A 1 319 ? 8.806 -16.195 -35.489 1.00 38.28 319 ILE A N 1
ATOM 2426 C CA . ILE A 1 319 ? 9.848 -16.924 -36.233 1.00 38.28 319 ILE A CA 1
ATOM 2427 C C . ILE A 1 319 ? 9.347 -17.343 -37.636 1.00 38.28 319 ILE A C 1
ATOM 2429 O O . ILE A 1 319 ? 10.156 -17.528 -38.542 1.00 38.28 319 ILE A O 1
ATOM 2433 N N . GLN A 1 320 ? 8.028 -17.424 -37.865 1.00 30.98 320 GLN A N 1
ATOM 2434 C CA . GLN A 1 320 ? 7.411 -17.819 -39.146 1.00 30.98 320 GLN A CA 1
ATOM 2435 C C . GLN A 1 320 ? 6.720 -16.689 -39.941 1.00 30.98 320 GLN A C 1
ATOM 2437 O O . GLN A 1 320 ? 6.334 -16.905 -41.089 1.00 30.98 320 GLN A O 1
ATOM 2442 N N . SER A 1 321 ? 6.614 -15.468 -39.408 1.00 32.72 321 SER A N 1
ATOM 2443 C CA . SER A 1 321 ? 5.864 -14.332 -39.983 1.00 32.72 321 SER A CA 1
ATOM 2444 C C . SER A 1 321 ? 6.541 -13.655 -41.190 1.00 32.72 321 SER A C 1
ATOM 2446 O O . SER A 1 321 ? 6.372 -12.468 -41.449 1.00 32.72 321 SER A O 1
ATOM 2448 N N . HIS A 1 322 ? 7.255 -14.445 -41.996 1.00 31.75 322 HIS A N 1
ATOM 2449 C CA . HIS A 1 322 ? 7.385 -14.209 -43.435 1.00 31.75 322 HIS A CA 1
ATOM 2450 C C . HIS A 1 322 ? 6.094 -14.545 -44.207 1.00 31.75 322 HIS A C 1
ATOM 2452 O O . HIS A 1 322 ? 6.039 -14.321 -45.414 1.00 31.75 322 HIS A O 1
ATOM 2458 N N . LEU A 1 323 ? 5.049 -15.076 -43.561 1.00 30.45 323 LEU A N 1
ATOM 2459 C CA . LEU A 1 323 ? 3.795 -15.417 -44.227 1.00 30.45 323 LEU A CA 1
ATOM 2460 C C . LEU A 1 323 ? 2.565 -14.945 -43.432 1.00 30.45 323 LEU A C 1
ATOM 2462 O O . LEU A 1 323 ? 2.198 -15.537 -42.429 1.00 30.45 323 LEU A O 1
ATOM 2466 N N . PHE A 1 324 ? 1.900 -13.930 -43.993 1.00 28.52 324 PHE A N 1
ATOM 2467 C CA . PHE A 1 324 ? 0.483 -13.570 -43.835 1.00 28.52 324 PHE A CA 1
ATOM 2468 C C . PHE A 1 324 ? 0.001 -12.932 -42.518 1.00 28.52 324 PHE A C 1
ATOM 2470 O O . PHE A 1 324 ? -0.039 -13.546 -41.461 1.00 28.52 324 PHE A O 1
ATOM 2477 N N . GLY A 1 325 ? -0.471 -11.683 -42.636 1.00 32.56 325 GLY A N 1
ATOM 2478 C CA . GLY A 1 325 ? -1.158 -10.936 -41.578 1.00 32.56 325 GLY A CA 1
ATOM 2479 C C . GLY A 1 325 ? -2.687 -10.952 -41.684 1.00 32.56 325 GLY A C 1
ATOM 2480 O O . GLY A 1 325 ? -3.231 -11.311 -42.731 1.00 32.56 325 GLY A O 1
ATOM 2481 N N . LYS A 1 326 ? -3.359 -10.506 -40.606 1.00 28.48 326 LYS A N 1
ATOM 2482 C CA . LYS A 1 326 ? -4.659 -9.793 -40.587 1.00 28.48 326 LYS A CA 1
ATOM 2483 C C . LYS A 1 326 ? -5.061 -9.353 -39.159 1.00 28.48 326 LYS A C 1
ATOM 2485 O O . LYS A 1 326 ? -4.821 -10.076 -38.202 1.00 28.48 326 LYS A O 1
ATOM 2490 N N . HIS A 1 327 ? -5.679 -8.168 -39.074 1.00 28.72 327 HIS A N 1
ATOM 2491 C CA . HIS A 1 327 ? -6.171 -7.437 -37.887 1.00 28.72 327 HIS A CA 1
ATOM 2492 C C . HIS A 1 327 ? -7.544 -7.900 -37.364 1.00 28.72 327 HIS A C 1
ATOM 2494 O O . HIS A 1 327 ? -8.373 -8.290 -38.183 1.00 28.72 327 HIS A O 1
ATOM 2500 N N . PHE A 1 328 ? -7.838 -7.664 -36.070 1.00 24.27 328 PHE A N 1
ATOM 2501 C CA . PHE A 1 328 ? -9.199 -7.475 -35.519 1.00 24.27 328 PHE A CA 1
ATOM 2502 C C . PHE A 1 328 ? -9.221 -6.505 -34.308 1.00 24.27 328 PHE A C 1
ATOM 2504 O O . PHE A 1 328 ? -8.216 -6.341 -33.630 1.00 24.27 328 PHE A O 1
ATOM 2511 N N . THR A 1 329 ? -10.358 -5.833 -34.064 1.00 25.78 329 THR A N 1
ATOM 2512 C CA . THR A 1 329 ? -10.574 -4.719 -33.099 1.00 25.78 329 THR A CA 1
ATOM 2513 C C . THR A 1 329 ? -11.829 -4.971 -32.243 1.00 25.78 329 THR A C 1
ATOM 2515 O O . THR A 1 329 ? -12.797 -5.481 -32.801 1.00 25.78 329 THR A O 1
ATOM 2518 N N . TYR A 1 330 ? -11.883 -4.555 -30.960 1.00 23.20 330 TYR A N 1
ATOM 2519 C CA . TYR A 1 330 ? -13.136 -4.499 -30.161 1.00 23.20 330 TYR A CA 1
ATOM 2520 C C . TYR A 1 330 ? -13.166 -3.396 -29.068 1.00 23.20 330 TYR A C 1
ATOM 2522 O O . TYR A 1 330 ? -12.137 -3.042 -28.500 1.00 23.20 330 TYR A O 1
ATOM 2530 N N . GLN A 1 331 ? -14.368 -2.852 -28.794 1.00 22.47 331 GLN A N 1
ATOM 2531 C CA . GLN A 1 331 ? -14.692 -1.686 -27.937 1.00 22.47 331 GLN A CA 1
ATOM 2532 C C . GLN A 1 331 ? -15.416 -2.042 -26.607 1.00 22.47 331 GLN A C 1
ATOM 2534 O O . GLN A 1 331 ? -16.384 -2.791 -26.638 1.00 22.47 331 GLN A O 1
ATOM 2539 N N . GLY A 1 332 ? -15.035 -1.364 -25.502 1.00 24.27 332 GLY A N 1
ATOM 2540 C CA . GLY A 1 332 ? -15.901 -0.557 -24.596 1.00 24.27 332 GLY A CA 1
ATOM 2541 C C . GLY A 1 332 ? -16.691 -1.175 -23.410 1.00 24.27 332 GLY A C 1
ATOM 2542 O O . GLY A 1 332 ? -17.490 -2.078 -23.616 1.00 24.27 332 GLY A O 1
ATOM 2543 N N . LEU A 1 333 ? -16.562 -0.582 -22.194 1.00 21.12 333 LEU A N 1
ATOM 2544 C CA . LEU A 1 333 ? -17.629 0.011 -21.320 1.00 21.12 333 LEU A CA 1
ATOM 2545 C C . LEU A 1 333 ? -17.106 0.404 -19.901 1.00 21.12 333 LEU A C 1
ATOM 2547 O O . LEU A 1 333 ? -16.259 -0.282 -19.338 1.00 21.12 333 LEU A O 1
ATOM 2551 N N . ILE A 1 334 ? -17.613 1.510 -19.320 1.00 23.16 334 ILE A N 1
ATOM 2552 C CA . ILE A 1 334 ? -17.186 2.152 -18.044 1.00 23.16 334 ILE A CA 1
ATOM 2553 C C . ILE A 1 334 ? -18.413 2.408 -17.135 1.00 23.16 334 ILE A C 1
ATOM 2555 O O . ILE A 1 334 ? -19.455 2.810 -17.649 1.00 23.16 334 ILE A O 1
ATOM 2559 N N . TYR A 1 335 ? -18.283 2.257 -15.802 1.00 22.06 335 TYR A N 1
ATOM 2560 C CA . TYR A 1 335 ? -19.245 2.749 -14.787 1.00 22.06 335 TYR A CA 1
ATOM 2561 C C . TYR A 1 335 ? -18.537 3.331 -13.536 1.00 22.06 335 TYR A C 1
ATOM 2563 O O . TYR A 1 335 ? -17.513 2.804 -13.101 1.00 22.06 335 TYR A O 1
ATOM 2571 N N . GLU A 1 336 ? -19.085 4.422 -12.973 1.00 23.39 336 GLU A N 1
ATOM 2572 C CA . GLU A 1 336 ? -18.559 5.230 -11.843 1.00 23.39 336 GLU A CA 1
ATOM 2573 C C . GLU A 1 336 ? -18.894 4.690 -10.421 1.00 23.39 336 GLU A C 1
ATOM 2575 O O . GLU A 1 336 ? -19.905 4.001 -10.264 1.00 23.39 336 GLU A O 1
ATOM 2580 N N . PRO A 1 337 ? -18.131 5.053 -9.352 1.00 28.78 337 PRO A N 1
ATOM 2581 C CA . PRO A 1 337 ? -18.385 4.611 -7.971 1.00 28.78 337 PRO A CA 1
ATOM 2582 C C . PRO A 1 337 ? -18.820 5.708 -6.959 1.00 28.78 337 PRO A C 1
ATOM 2584 O O . PRO A 1 337 ? -18.434 6.872 -7.047 1.00 28.78 337 PRO A O 1
ATOM 2587 N N . TYR A 1 338 ? -19.551 5.281 -5.914 1.00 24.72 338 TYR A N 1
ATOM 2588 C CA . TYR A 1 338 ? -19.953 6.057 -4.721 1.00 24.72 338 TYR A CA 1
ATOM 2589 C C . TYR A 1 338 ? -18.971 5.916 -3.527 1.00 24.72 338 TYR A C 1
ATOM 2591 O O . TYR A 1 338 ? -18.264 4.921 -3.386 1.00 24.72 338 TYR A O 1
ATOM 2599 N N . VAL A 1 339 ? -18.980 6.925 -2.640 1.00 25.14 339 VAL A N 1
ATOM 2600 C CA . VAL A 1 339 ? -18.034 7.224 -1.534 1.00 25.14 339 VAL A CA 1
ATOM 2601 C C . VAL A 1 339 ? -18.334 6.473 -0.212 1.00 25.14 339 VAL A C 1
ATOM 2603 O O . VAL A 1 339 ? -19.494 6.315 0.166 1.00 25.14 339 VAL A O 1
ATOM 2606 N N . LEU A 1 340 ? -17.289 6.078 0.541 1.00 24.62 340 LEU A N 1
ATOM 2607 C CA . LEU A 1 340 ? -17.339 5.384 1.849 1.00 24.62 340 LEU A CA 1
ATOM 2608 C C . LEU A 1 340 ? -16.652 6.183 2.984 1.00 24.62 340 LEU A C 1
ATOM 2610 O O . LEU A 1 340 ? -15.856 7.079 2.731 1.00 24.62 340 LEU A O 1
ATOM 2614 N N . ARG A 1 341 ? -17.009 5.872 4.243 1.00 23.66 341 ARG A N 1
ATOM 2615 C CA . ARG A 1 341 ? -16.479 6.469 5.491 1.00 23.66 341 ARG A CA 1
ATOM 2616 C C . ARG A 1 341 ? -15.331 5.623 6.068 1.00 23.66 341 ARG A C 1
ATOM 2618 O O . ARG A 1 341 ? -15.498 4.408 6.165 1.00 23.66 341 ARG A O 1
ATOM 2625 N N . ASP A 1 342 ? -14.273 6.279 6.554 1.00 26.84 342 ASP A N 1
ATOM 2626 C CA . ASP A 1 342 ? -13.018 5.652 7.007 1.00 26.84 342 ASP A CA 1
ATOM 2627 C C . ASP A 1 342 ? -12.765 5.745 8.525 1.00 26.84 342 ASP A C 1
ATOM 2629 O O . ASP A 1 342 ? -13.096 6.740 9.173 1.00 26.84 342 ASP A O 1
ATOM 2633 N N . VAL A 1 343 ? -12.093 4.719 9.062 1.00 29.50 343 VAL A N 1
ATOM 2634 C CA . VAL A 1 343 ? -11.314 4.737 10.316 1.00 29.50 343 VAL A CA 1
ATOM 2635 C C . VAL A 1 343 ? -9.870 4.459 9.916 1.00 29.50 343 VAL A C 1
ATOM 2637 O O . VAL A 1 343 ? -9.607 3.368 9.423 1.00 29.50 343 VAL A O 1
ATOM 2640 N N . ILE A 1 344 ? -8.964 5.425 10.092 1.00 29.17 344 ILE A N 1
ATOM 2641 C CA . ILE A 1 344 ? -7.557 5.333 9.670 1.00 29.17 344 ILE A CA 1
ATOM 2642 C C . ILE A 1 344 ? -6.706 4.819 10.835 1.00 29.17 344 ILE A C 1
ATOM 2644 O O . ILE A 1 344 ? -6.640 5.453 11.887 1.00 29.17 344 ILE A O 1
ATOM 2648 N N . LEU A 1 345 ? -6.028 3.689 10.632 1.00 30.70 345 LEU A N 1
ATOM 2649 C CA . LEU A 1 345 ? -4.927 3.231 11.483 1.00 30.70 345 LEU A CA 1
ATOM 2650 C C . LEU A 1 345 ? -3.627 3.374 10.688 1.00 30.70 345 LEU A C 1
ATOM 2652 O O . LEU A 1 345 ? -3.493 2.750 9.636 1.00 30.70 345 LEU A O 1
ATOM 2656 N N . GLU A 1 346 ? -2.697 4.197 11.176 1.00 28.20 346 GLU A N 1
ATOM 2657 C CA . GLU A 1 346 ? -1.380 4.419 10.569 1.00 28.20 346 GLU A CA 1
ATOM 2658 C C . GLU A 1 346 ? -0.292 3.763 11.429 1.00 28.20 346 GLU A C 1
ATOM 2660 O O . GLU A 1 346 ? -0.200 3.989 12.637 1.00 28.20 346 GLU A O 1
ATOM 2665 N N . LEU A 1 347 ? 0.522 2.915 10.801 1.00 27.92 347 LEU A N 1
ATOM 2666 C CA . LEU A 1 347 ? 1.667 2.254 11.419 1.00 27.92 347 LEU A CA 1
ATOM 2667 C C . LEU A 1 347 ? 2.963 2.819 10.835 1.00 27.92 347 LEU A C 1
ATOM 2669 O O . LEU A 1 347 ? 3.265 2.584 9.665 1.00 27.92 347 LEU A O 1
ATOM 2673 N N . ASN A 1 348 ? 3.748 3.494 11.676 1.00 24.42 348 ASN A N 1
ATOM 2674 C CA . ASN A 1 348 ? 5.144 3.812 11.382 1.00 24.42 348 ASN A CA 1
ATOM 2675 C C . ASN A 1 348 ? 6.034 2.664 11.877 1.00 24.42 348 ASN A C 1
ATOM 2677 O O . ASN A 1 348 ? 5.948 2.262 13.043 1.00 24.42 348 ASN A O 1
ATOM 2681 N N . SER A 1 349 ? 6.819 2.097 10.958 1.00 29.03 349 SER A N 1
ATOM 2682 C CA . SER A 1 349 ? 7.779 1.011 11.200 1.00 29.03 349 SER A CA 1
ATOM 2683 C C . SER A 1 349 ? 9.054 1.506 11.856 1.00 29.03 349 SER A C 1
ATOM 2685 O O . SER A 1 349 ? 9.592 2.503 11.322 1.00 29.03 349 SER A O 1
#

InterPro domains:
  IPR027417 P-loop containing nucleoside triphosphate hydrolase [G3DSA:3.40.50.300] (178-333)
  IPR027417 P-loop containing nucleoside triphosphate hydrolase [SSF52540] (198-290)
  IPR041677 DNA2/NAM7 helicase, helicase domain [PF13086] (198-307)
  IPR048761 Helicase SMUBP-2/HCS1, 1B domain [PF21138] (50-132)
  IPR050534 Coronaviruses polyprotein 1ab [PTHR43788] (43-308)

Foldseek 3Di:
DDDDPPPPPPDQQDLVNVLVVVLVVLVVVVVVLVCLQCVLVPDDPVSQVVCVVVQQKFWQKAFDDWAQDLLQWIKTKIFHPVDQFTRDHDDDFQFKKFKDARPDDSPDDTLFIWGFLDDDRGITITITNDGSPPDNLGGMMIGTDRDVVVSVVVNVVSVVVVVPPPDDLCNVQVCCVSVVDPWDFAPDQDDDDFPDPPDDPVLVVLLRRLVGTRHDRDDDDDPPNCSLVSVLRSVVRCVVVVDDADEDEPAQVSVLSSQLVCVVVVRQAEDEDRSSRHDPSCSCRYPSNVVCVPPDNVVVVVVSVVVSVVVVVVVVCSVVPVDDDDDDDDDDDDDDDDDDDYDYDYDDD

Organism: Vitis vinifera (NCBI:txid29760)